Protein AF-A0A0K0MQ29-F1 (afdb_monomer)

Solvent-accessible surface area (backbone atoms only — not comparable to full-atom values): 16277 Å² total; per-residue (Å²): 131,61,75,74,75,46,43,63,46,38,51,53,50,13,52,52,43,15,22,50,50,44,47,46,50,72,41,54,62,55,32,41,75,52,80,67,47,77,36,71,41,59,73,37,76,63,55,51,52,28,56,54,49,3,52,51,39,39,74,57,30,62,52,43,50,48,79,32,45,57,67,52,47,62,74,41,37,82,59,48,62,75,60,44,55,68,70,56,52,51,55,48,51,54,48,54,53,54,38,51,74,67,70,56,90,45,47,35,37,39,40,32,46,53,28,85,43,93,89,35,60,19,31,29,42,40,32,40,32,48,53,87,45,75,64,94,72,57,48,82,44,73,47,74,29,52,46,63,61,48,22,55,80,70,72,27,46,68,44,42,53,51,30,54,50,48,46,53,55,58,47,54,76,70,37,89,52,79,63,90,86,61,81,61,76,89,71,53,36,33,29,66,42,50,82,51,50,45,40,32,38,73,56,96,56,42,28,40,20,42,34,50,46,50,52,49,66,67,59,50,26,54,51,41,50,48,45,57,69,34,91,45,34,39,76,40,81,82,52,78,25,44,75,75,59,78,88,76,82,72,64,84,74,80,93,75,91,73,92,79,83,87,82,89,86,81,89,88,91,89,71,70,89,93,52,82,77,85,80,84,79,134

pLDDT: mean 78.1, std 19.37, range [24.42, 97.0]

Radius of gyration: 20.28 Å; Cα contacts (8 Å, |Δi|>4): 453; chains: 1; bounding box: 51×43×64 Å

Structure (mmCIF, N/CA/C/O backbone):
data_AF-A0A0K0MQ29-F1
#
_entry.id   AF-A0A0K0MQ29-F1
#
loop_
_atom_site.group_PDB
_atom_site.id
_atom_site.type_symbol
_atom_site.label_atom_id
_atom_site.label_alt_id
_atom_site.label_comp_id
_atom_site.label_asym_id
_atom_site.label_entity_id
_atom_site.label_seq_id
_atom_site.pdbx_PDB_ins_code
_atom_site.Cartn_x
_atom_site.Cartn_y
_atom_site.Cartn_z
_atom_site.occupancy
_atom_site.B_iso_or_equiv
_atom_site.auth_seq_id
_atom_site.auth_comp_id
_atom_site.auth_asym_id
_atom_site.auth_atom_id
_atom_site.pdbx_PDB_model_num
ATOM 1 N N . MET A 1 1 ? -17.391 1.294 32.144 1.00 50.69 1 MET A N 1
ATOM 2 C CA . MET A 1 1 ? -17.823 1.348 30.734 1.00 50.69 1 MET A CA 1
ATOM 3 C C . MET A 1 1 ? -16.574 1.517 29.901 1.00 50.69 1 MET A C 1
ATOM 5 O O . MET A 1 1 ? -15.789 2.399 30.226 1.00 50.69 1 MET A O 1
ATOM 9 N N . SER A 1 2 ? -16.349 0.638 28.928 1.00 58.97 2 SER A N 1
ATOM 10 C CA . SER A 1 2 ? -15.258 0.811 27.971 1.00 58.97 2 SER A CA 1
ATOM 11 C C . SER A 1 2 ? -15.539 2.021 27.078 1.00 58.97 2 SER A C 1
ATOM 13 O O . SER A 1 2 ? -16.693 2.263 26.722 1.00 58.97 2 SER A O 1
ATOM 15 N N . ALA A 1 3 ? -14.512 2.812 26.776 1.00 72.50 3 ALA A N 1
ATOM 16 C CA . ALA A 1 3 ? -14.654 4.026 25.981 1.00 72.50 3 ALA A CA 1
ATOM 17 C C . ALA A 1 3 ? -14.702 3.681 24.488 1.00 72.50 3 ALA A C 1
ATOM 19 O O . ALA A 1 3 ? -13.750 3.148 23.943 1.00 72.50 3 ALA A O 1
ATOM 20 N N . LYS A 1 4 ? -15.796 3.984 23.800 1.00 81.00 4 LYS A N 1
ATOM 21 C CA . LYS A 1 4 ? -15.894 3.798 22.347 1.00 81.00 4 LYS A CA 1
ATOM 22 C C . LYS A 1 4 ? -15.076 4.867 21.607 1.00 81.00 4 LYS A C 1
ATOM 24 O O . LYS A 1 4 ? -15.058 6.016 22.050 1.00 81.00 4 LYS A O 1
ATOM 29 N N . LEU A 1 5 ? -14.435 4.512 20.489 1.00 83.44 5 LEU A N 1
ATOM 30 C CA . LEU A 1 5 ? -13.816 5.501 19.594 1.00 83.44 5 LEU A CA 1
ATOM 31 C C . LEU A 1 5 ? -14.882 6.419 18.974 1.00 83.44 5 LEU A C 1
ATOM 33 O O . LEU A 1 5 ? -16.009 5.987 18.717 1.00 83.44 5 LEU A O 1
ATOM 37 N N . SER A 1 6 ? -14.534 7.673 18.675 1.00 83.88 6 SER A N 1
ATOM 38 C CA . SER A 1 6 ? -15.375 8.497 17.795 1.00 83.88 6 SER A CA 1
ATOM 39 C C . SER A 1 6 ? -15.382 7.934 16.369 1.00 83.88 6 SER A C 1
ATOM 41 O O . SER A 1 6 ? -14.463 7.217 15.971 1.00 83.88 6 SER A O 1
ATOM 43 N N . ILE A 1 7 ? -16.393 8.270 15.559 1.00 84.38 7 ILE A N 1
ATOM 44 C CA . ILE A 1 7 ? -16.452 7.771 14.174 1.00 84.38 7 ILE A CA 1
ATOM 45 C C . ILE A 1 7 ? -15.242 8.216 13.336 1.00 84.38 7 ILE A C 1
ATOM 47 O O . ILE A 1 7 ? -14.769 7.458 12.494 1.00 84.38 7 ILE A O 1
ATOM 51 N N . GLN A 1 8 ? -14.705 9.415 13.577 1.00 84.31 8 GLN A N 1
ATOM 52 C CA . GLN A 1 8 ? -13.516 9.906 12.882 1.00 84.31 8 GLN A CA 1
ATOM 53 C C . GLN A 1 8 ? -12.272 9.089 13.244 1.00 84.31 8 GLN A C 1
ATOM 55 O O . GLN A 1 8 ? -11.505 8.716 12.359 1.00 84.31 8 GLN A O 1
ATOM 60 N N . GLU A 1 9 ? -12.097 8.775 14.528 1.00 86.25 9 GLU A N 1
ATOM 61 C CA . GLU A 1 9 ? -11.012 7.913 15.005 1.00 86.25 9 GLU A CA 1
ATOM 62 C C . GLU A 1 9 ? -11.170 6.484 14.472 1.00 86.25 9 GLU A C 1
ATOM 64 O O . GLU A 1 9 ? -10.200 5.895 14.006 1.00 86.25 9 GLU A O 1
ATOM 69 N N . ALA A 1 10 ? -12.398 5.960 14.435 1.00 87.94 10 ALA A N 1
ATOM 70 C CA . ALA A 1 10 ? -12.703 4.649 13.871 1.00 87.94 10 ALA A CA 1
ATOM 71 C C . ALA A 1 10 ? -12.374 4.563 12.368 1.00 87.94 10 ALA A C 1
ATOM 73 O O . ALA A 1 10 ? -11.819 3.563 11.922 1.00 87.94 10 ALA A O 1
ATOM 74 N N . ILE A 1 11 ? -12.663 5.611 11.585 1.00 88.69 11 ILE A N 1
ATOM 75 C CA . ILE A 1 11 ? -12.298 5.672 10.158 1.00 88.69 11 ILE A CA 1
ATOM 76 C C . ILE A 1 11 ? -10.776 5.693 9.991 1.00 88.69 11 ILE A C 1
ATOM 78 O O . ILE A 1 11 ? -10.244 4.929 9.189 1.00 88.69 11 ILE A O 1
ATOM 82 N N . VAL A 1 12 ? -10.069 6.540 10.748 1.00 89.31 12 VAL A N 1
ATOM 83 C CA . VAL A 1 12 ? -8.599 6.619 10.692 1.00 89.31 12 VAL A CA 1
ATOM 84 C C . VAL A 1 12 ? -7.962 5.283 11.071 1.00 89.31 12 VAL A C 1
ATOM 86 O O . VAL A 1 12 ? -7.059 4.817 10.379 1.00 89.31 12 VAL A O 1
ATOM 89 N N . ALA A 1 13 ? -8.451 4.641 12.131 1.00 91.25 13 ALA A N 1
ATOM 90 C CA . ALA A 1 13 ? -7.963 3.342 12.569 1.00 91.25 13 ALA A CA 1
ATOM 91 C C . ALA A 1 13 ? -8.246 2.234 11.543 1.00 91.25 13 ALA A C 1
ATOM 93 O O . ALA A 1 13 ? -7.347 1.448 11.260 1.00 91.25 13 ALA A O 1
ATOM 94 N N . ALA A 1 14 ? -9.431 2.203 10.926 1.00 92.94 14 ALA A N 1
ATOM 95 C CA . ALA A 1 14 ? -9.749 1.223 9.885 1.00 92.94 14 ALA A CA 1
ATOM 96 C C . ALA A 1 14 ? -8.880 1.402 8.626 1.00 92.94 14 ALA A C 1
ATOM 98 O O . ALA A 1 14 ? -8.404 0.418 8.068 1.00 92.94 14 ALA A O 1
ATOM 99 N N . ILE A 1 15 ? -8.610 2.645 8.208 1.00 92.94 15 ILE A N 1
ATOM 100 C CA . ILE A 1 15 ? -7.673 2.930 7.107 1.00 92.94 15 ILE A CA 1
ATOM 101 C C . ILE A 1 15 ? -6.257 2.471 7.471 1.00 92.94 15 ILE A C 1
ATOM 103 O O . ILE A 1 15 ? -5.572 1.880 6.643 1.00 92.94 15 ILE A O 1
ATOM 107 N N . ALA A 1 16 ? -5.813 2.699 8.708 1.00 93.06 16 ALA A N 1
ATOM 108 C CA . ALA A 1 16 ? -4.500 2.241 9.144 1.00 93.06 16 ALA A CA 1
ATOM 109 C C . ALA A 1 16 ? -4.395 0.708 9.180 1.00 93.06 16 ALA A C 1
ATOM 111 O O . ALA A 1 16 ? -3.345 0.172 8.830 1.00 93.06 16 ALA A O 1
ATOM 112 N N . VAL A 1 17 ? -5.469 0.006 9.564 1.00 94.38 17 VAL A N 1
ATOM 113 C CA . VAL A 1 17 ? -5.554 -1.458 9.447 1.00 94.38 17 VAL A CA 1
ATOM 114 C C . VAL A 1 17 ? -5.426 -1.867 7.980 1.00 94.38 17 VAL A C 1
ATOM 116 O O . VAL A 1 17 ? -4.578 -2.695 7.669 1.00 94.38 17 VAL A O 1
ATOM 119 N N . ALA A 1 18 ? -6.168 -1.227 7.071 1.00 93.75 18 ALA A N 1
ATOM 120 C CA . ALA A 1 18 ? -6.076 -1.510 5.640 1.00 93.75 18 ALA A CA 1
ATOM 121 C C . ALA A 1 18 ? -4.664 -1.268 5.075 1.00 93.75 18 ALA A C 1
ATOM 123 O O . ALA A 1 18 ? -4.168 -2.060 4.276 1.00 93.75 18 ALA A O 1
ATOM 124 N N . ASP A 1 19 ? -3.984 -0.205 5.511 1.00 93.19 19 ASP A N 1
ATOM 125 C CA . ASP A 1 19 ? -2.589 0.062 5.150 1.00 93.19 19 ASP A CA 1
ATOM 126 C C . ASP A 1 19 ? -1.653 -1.073 5.626 1.00 93.19 19 ASP A C 1
ATOM 128 O O . ASP A 1 19 ? -0.732 -1.443 4.899 1.00 93.19 19 ASP A O 1
ATOM 132 N N . LEU A 1 20 ? -1.866 -1.629 6.830 1.00 92.06 20 LEU A N 1
ATOM 133 C CA . LEU A 1 20 ? -1.078 -2.763 7.334 1.00 92.06 20 LEU A CA 1
ATOM 134 C C . LEU A 1 20 ? -1.350 -4.054 6.562 1.00 92.06 20 LEU A C 1
ATOM 136 O O . LEU A 1 20 ? -0.398 -4.753 6.233 1.00 92.06 20 LEU A O 1
ATOM 140 N N . GLU A 1 21 ? -2.606 -4.343 6.225 1.00 90.00 21 GLU A N 1
ATOM 141 C CA . GLU A 1 21 ? -2.955 -5.487 5.372 1.00 90.00 21 GLU A CA 1
ATOM 142 C C . GLU A 1 21 ? -2.360 -5.338 3.965 1.00 90.00 21 GLU A C 1
ATOM 144 O O . GLU A 1 21 ? -1.784 -6.271 3.417 1.00 90.00 21 GLU A O 1
ATOM 149 N N . THR A 1 22 ? -2.378 -4.126 3.404 1.00 85.44 22 THR A N 1
ATOM 150 C CA . THR A 1 22 ? -1.727 -3.832 2.113 1.00 85.44 22 THR A CA 1
ATOM 151 C C . THR A 1 22 ? -0.219 -4.023 2.180 1.00 85.44 22 THR A C 1
ATOM 153 O O . THR A 1 22 ? 0.402 -4.532 1.245 1.00 85.44 22 THR A O 1
ATOM 156 N N . LEU A 1 23 ? 0.388 -3.612 3.293 1.00 82.56 23 LEU A N 1
ATOM 157 C CA . LEU A 1 23 ? 1.788 -3.892 3.548 1.00 82.56 23 LEU A CA 1
ATOM 158 C C . LEU A 1 23 ? 2.009 -5.408 3.637 1.00 82.56 23 LEU A C 1
ATOM 160 O O . LEU A 1 23 ? 2.974 -5.884 3.057 1.00 82.56 23 LEU A O 1
ATOM 164 N N . ALA A 1 24 ? 1.106 -6.171 4.260 1.00 80.81 24 ALA A N 1
ATOM 165 C CA . ALA A 1 24 ? 1.145 -7.634 4.287 1.00 80.81 24 ALA A CA 1
ATOM 166 C C . ALA A 1 24 ? 1.149 -8.263 2.897 1.00 80.81 24 ALA A C 1
ATOM 168 O O . ALA A 1 24 ? 1.947 -9.170 2.638 1.00 80.81 24 ALA A O 1
ATOM 169 N N . ASP A 1 25 ? 0.330 -7.727 1.994 1.00 77.44 25 ASP A N 1
ATOM 170 C CA . ASP A 1 25 ? 0.233 -8.200 0.619 1.00 77.44 25 ASP A CA 1
ATOM 171 C C . ASP A 1 25 ? 1.593 -8.131 -0.102 1.00 77.44 25 ASP A C 1
ATOM 173 O O . ASP A 1 25 ? 1.945 -9.074 -0.814 1.00 77.44 25 ASP A O 1
ATOM 177 N N . PHE A 1 26 ? 2.415 -7.099 0.160 1.00 75.75 26 PHE A N 1
ATOM 178 C CA . PHE A 1 26 ? 3.790 -7.017 -0.368 1.00 75.75 26 PHE A CA 1
ATOM 179 C C . PHE A 1 26 ? 4.675 -8.196 0.055 1.00 75.75 26 PHE A C 1
ATOM 181 O O . PHE A 1 26 ? 5.497 -8.655 -0.736 1.00 75.75 26 PHE A O 1
ATOM 188 N N . TYR A 1 27 ? 4.527 -8.697 1.285 1.00 68.06 27 TYR A N 1
ATOM 189 C CA . TYR A 1 27 ? 5.286 -9.864 1.748 1.00 68.06 27 TYR A CA 1
ATOM 190 C C . TYR A 1 27 ? 4.668 -11.171 1.232 1.00 68.06 27 TYR A C 1
ATOM 192 O O . TYR A 1 27 ? 5.396 -12.133 0.970 1.00 68.06 27 TYR A O 1
ATOM 200 N N . SER A 1 28 ? 3.339 -11.217 1.081 1.00 55.41 28 SER A N 1
ATOM 201 C CA . SER A 1 28 ? 2.576 -12.440 0.797 1.00 55.41 28 SER A CA 1
ATOM 202 C C . SER A 1 28 ? 2.807 -13.027 -0.595 1.00 55.41 28 SER A C 1
ATOM 204 O O . SER A 1 28 ? 2.861 -14.246 -0.742 1.00 55.41 28 SER A O 1
ATOM 206 N N . GLU A 1 29 ? 3.042 -12.190 -1.606 1.00 57.78 29 GLU A N 1
ATOM 207 C CA . GLU A 1 29 ? 3.086 -12.619 -3.012 1.00 57.78 29 GLU A CA 1
ATOM 208 C C . GLU A 1 29 ? 4.356 -13.384 -3.419 1.00 57.78 29 GLU A C 1
ATOM 210 O O . GLU A 1 29 ? 4.537 -13.744 -4.581 1.00 57.78 29 GLU A O 1
ATOM 215 N N . SER A 1 30 ? 5.267 -13.648 -2.487 1.00 53.56 30 SER A N 1
ATOM 216 C CA . SER A 1 30 ? 6.567 -14.252 -2.811 1.00 53.56 30 SER A CA 1
ATOM 217 C C . SER A 1 30 ? 7.381 -14.692 -1.608 1.00 53.56 30 SER A C 1
ATOM 219 O O . SER A 1 30 ? 8.216 -15.592 -1.723 1.00 53.56 30 SER A O 1
ATOM 221 N N . ASN A 1 31 ? 7.164 -14.047 -0.464 1.00 59.88 31 ASN A N 1
ATOM 222 C CA . ASN A 1 31 ? 8.086 -14.126 0.646 1.00 59.88 31 ASN A CA 1
ATOM 223 C C . ASN A 1 31 ? 7.436 -14.674 1.914 1.00 59.88 31 ASN A C 1
ATOM 225 O O . ASN A 1 31 ? 8.167 -15.115 2.790 1.00 59.88 31 ASN A O 1
ATOM 229 N N . CYS A 1 32 ? 6.107 -14.720 2.031 1.00 59.69 32 CYS A N 1
ATOM 230 C CA . CYS A 1 32 ? 5.480 -15.264 3.230 1.00 59.69 32 CYS A CA 1
ATOM 231 C C . CYS A 1 32 ? 5.695 -16.781 3.388 1.00 59.69 32 CYS A C 1
ATOM 233 O O . CYS A 1 32 ? 5.652 -17.570 2.438 1.00 59.69 32 CYS A O 1
ATOM 235 N N . VAL A 1 33 ? 5.958 -17.197 4.626 1.00 66.56 33 VAL A N 1
ATOM 236 C CA . VAL A 1 33 ? 6.036 -18.606 5.044 1.00 66.56 33 VAL A CA 1
ATOM 237 C C . VAL A 1 33 ? 4.645 -19.119 5.417 1.00 66.56 33 VAL A C 1
ATOM 239 O O . VAL A 1 33 ? 4.310 -20.259 5.111 1.00 66.56 33 VAL A O 1
ATOM 242 N N . GLU A 1 34 ? 3.839 -18.261 6.041 1.00 73.81 34 GLU A N 1
ATOM 243 C CA . GLU A 1 34 ? 2.501 -18.550 6.559 1.00 73.81 34 GLU A CA 1
ATOM 244 C C . GLU A 1 34 ? 1.577 -17.352 6.295 1.00 73.81 34 GLU A C 1
ATOM 246 O O . GLU A 1 34 ? 2.056 -16.246 6.018 1.00 73.81 34 GLU A O 1
ATOM 251 N N . GLU A 1 35 ? 0.263 -17.564 6.401 1.00 78.62 35 GLU A N 1
ATOM 252 C CA . GLU A 1 35 ? -0.706 -16.465 6.417 1.00 78.62 35 GLU A CA 1
ATOM 253 C C . GLU A 1 35 ? -0.391 -15.492 7.569 1.00 78.62 35 GLU A C 1
ATOM 255 O O . GLU A 1 35 ? 0.012 -15.936 8.655 1.00 78.62 35 GLU A O 1
ATOM 260 N N . PRO A 1 36 ? -0.551 -14.172 7.359 1.00 82.31 36 PRO A N 1
ATOM 261 C CA . PRO A 1 36 ? -0.332 -13.197 8.415 1.00 82.31 36 PRO A CA 1
ATOM 262 C C . PRO A 1 36 ? -1.190 -13.488 9.652 1.00 82.31 36 PRO A C 1
ATOM 264 O O . PRO A 1 36 ? -2.389 -13.750 9.563 1.00 82.31 36 PRO A O 1
ATOM 267 N N . LYS A 1 37 ? -0.574 -13.427 10.835 1.00 85.69 37 LYS A N 1
ATOM 268 C CA . LYS A 1 37 ? -1.274 -13.620 12.110 1.00 85.69 37 LYS A CA 1
ATOM 269 C C . LYS A 1 37 ? -1.772 -12.277 12.613 1.00 85.69 37 LYS A C 1
ATOM 271 O O . LYS A 1 37 ? -0.974 -11.380 12.883 1.00 85.69 37 LYS A O 1
ATOM 276 N N . VAL A 1 38 ? -3.085 -12.163 12.769 1.00 86.50 38 VAL A N 1
ATOM 277 C CA . VAL A 1 38 ? -3.750 -10.965 13.286 1.00 86.50 38 VAL A CA 1
ATOM 278 C C . VAL A 1 38 ? -4.118 -11.172 14.750 1.00 86.50 38 VAL A C 1
ATOM 280 O O . VAL A 1 38 ? -4.775 -12.151 15.108 1.00 86.50 38 VAL A O 1
ATOM 283 N N . THR A 1 39 ? -3.740 -10.224 15.604 1.00 86.62 39 THR A N 1
ATOM 284 C CA . THR A 1 39 ? -4.234 -10.119 16.979 1.00 86.62 39 THR A CA 1
ATOM 285 C C . THR A 1 39 ? -4.869 -8.756 17.202 1.00 86.62 39 THR A C 1
ATOM 287 O O . THR A 1 39 ? -4.343 -7.717 16.805 1.00 86.62 39 THR A O 1
ATOM 290 N N . GLN A 1 40 ? -6.025 -8.754 17.861 1.00 86.50 40 GLN A N 1
ATOM 291 C CA . GLN A 1 40 ? -6.771 -7.540 18.177 1.00 86.50 40 GLN A CA 1
ATOM 292 C C . GLN A 1 40 ? -7.079 -7.515 19.671 1.00 86.50 40 GLN A C 1
ATOM 294 O O . GLN A 1 40 ? -7.417 -8.543 20.260 1.00 86.50 40 GLN A O 1
ATOM 299 N N . HIS A 1 41 ? -6.966 -6.343 20.287 1.00 83.31 41 HIS A N 1
ATOM 300 C CA . HIS A 1 41 ? -7.395 -6.120 21.661 1.00 83.31 41 HIS A CA 1
ATOM 301 C C . HIS A 1 41 ? -8.256 -4.862 21.727 1.00 83.31 41 HIS A C 1
ATOM 303 O O . HIS A 1 41 ? -7.886 -3.795 21.237 1.00 83.31 41 HIS A O 1
ATOM 309 N N . PHE A 1 42 ? -9.433 -5.018 22.320 1.00 80.62 42 PHE A N 1
ATOM 310 C CA . PHE A 1 42 ? -10.422 -3.967 22.465 1.00 80.62 42 PHE A CA 1
ATOM 311 C C . PHE A 1 42 ? -11.220 -4.196 23.741 1.00 80.62 42 PHE A C 1
ATOM 313 O O . PHE A 1 42 ? -11.528 -5.327 24.112 1.00 80.62 42 PHE A O 1
ATOM 320 N N . ASP A 1 43 ? -11.575 -3.097 24.397 1.00 72.81 43 ASP A N 1
ATOM 321 C CA . ASP A 1 43 ? -12.395 -3.137 25.607 1.00 72.81 43 ASP A CA 1
ATOM 322 C C . ASP A 1 43 ? -13.906 -3.012 25.282 1.00 72.81 43 ASP A C 1
ATOM 324 O O . ASP A 1 43 ? -14.744 -3.194 26.163 1.00 72.81 43 ASP A O 1
ATOM 328 N N . ALA A 1 44 ? -14.273 -2.616 24.052 1.00 76.44 44 ALA A N 1
ATOM 329 C CA . ALA A 1 44 ? -15.657 -2.432 23.578 1.00 76.44 44 ALA A CA 1
ATOM 330 C C . ALA A 1 44 ? -15.912 -3.179 22.259 1.00 76.44 44 ALA A C 1
ATOM 332 O O . ALA A 1 44 ? -15.095 -3.088 21.340 1.00 76.44 44 ALA A O 1
ATOM 333 N N . ASP A 1 45 ? -17.073 -3.828 22.144 1.00 77.50 45 ASP A N 1
ATOM 334 C CA . ASP A 1 45 ? -17.457 -4.638 20.979 1.00 77.50 45 ASP A CA 1
ATOM 335 C C . ASP A 1 45 ? -17.495 -3.821 19.679 1.00 77.50 45 ASP A C 1
ATOM 337 O O . ASP A 1 45 ? -17.123 -4.315 18.618 1.00 77.50 45 ASP A O 1
ATOM 341 N N . GLU A 1 46 ? -17.887 -2.543 19.710 1.00 82.94 46 GLU A N 1
ATOM 342 C CA . GLU A 1 46 ? -17.938 -1.753 18.475 1.00 82.94 46 GLU A CA 1
ATOM 343 C C . GLU A 1 46 ? -16.562 -1.464 17.885 1.00 82.94 46 GLU A C 1
ATOM 345 O O . GLU A 1 46 ? -16.448 -1.337 16.665 1.00 82.94 46 GLU A O 1
ATOM 350 N N . ASN A 1 47 ? -15.518 -1.423 18.714 1.00 86.12 47 ASN A N 1
ATOM 351 C CA . ASN A 1 47 ? -14.150 -1.261 18.237 1.00 86.12 47 ASN A CA 1
ATOM 352 C C . ASN A 1 47 ? -13.649 -2.513 17.498 1.00 86.12 47 ASN A C 1
ATOM 354 O O . ASN A 1 47 ? -12.770 -2.389 16.651 1.00 86.12 47 ASN A O 1
ATOM 358 N N . GLN A 1 48 ? -14.246 -3.691 17.721 1.00 86.25 48 GLN A N 1
ATOM 359 C CA . GLN A 1 48 ? -13.969 -4.884 16.910 1.00 86.25 48 GLN A CA 1
ATOM 360 C C . GLN A 1 48 ? -14.309 -4.650 15.430 1.00 86.25 48 GLN A C 1
ATOM 362 O O . GLN A 1 48 ? -13.586 -5.085 14.534 1.00 86.25 48 GLN A O 1
ATOM 367 N N . ASN A 1 49 ? -15.385 -3.904 15.158 1.00 89.50 49 ASN A N 1
ATOM 368 C CA . ASN A 1 49 ? -15.792 -3.596 13.787 1.00 89.50 49 ASN A CA 1
ATOM 369 C C . ASN A 1 49 ? -14.758 -2.740 13.043 1.00 89.50 49 ASN A C 1
ATOM 371 O O . ASN A 1 49 ? -14.733 -2.765 11.819 1.00 89.50 49 ASN A O 1
ATOM 375 N N . VAL A 1 50 ? -13.902 -1.998 13.754 1.00 91.25 50 VAL A N 1
ATOM 376 C CA . VAL A 1 50 ? -12.827 -1.201 13.140 1.00 91.25 50 VAL A CA 1
ATOM 377 C C . VAL A 1 50 ? -11.802 -2.109 12.470 1.00 91.25 50 VAL A C 1
ATOM 379 O O . VAL A 1 50 ? -11.454 -1.874 11.317 1.00 91.25 50 VAL A O 1
ATOM 382 N N . GLY A 1 51 ? -11.367 -3.165 13.166 1.00 90.50 51 GLY A N 1
ATOM 383 C CA . GLY A 1 51 ? -10.451 -4.160 12.612 1.00 90.50 51 GLY A CA 1
ATOM 384 C C . GLY A 1 51 ? -11.070 -4.878 11.416 1.00 90.50 51 GLY A C 1
ATOM 385 O O . GLY A 1 51 ? -10.493 -4.878 10.335 1.00 90.50 51 GLY A O 1
ATOM 386 N N . ASN A 1 52 ? -12.287 -5.404 11.583 1.00 91.44 52 ASN A N 1
ATOM 387 C CA . ASN A 1 52 ? -12.980 -6.144 10.522 1.00 91.44 52 ASN A CA 1
ATOM 388 C C . ASN A 1 52 ? -13.209 -5.287 9.269 1.00 91.44 52 ASN A C 1
ATOM 390 O O . ASN A 1 52 ? -12.873 -5.701 8.168 1.00 91.44 52 ASN A O 1
ATOM 394 N N . TYR A 1 53 ? -13.735 -4.068 9.420 1.00 94.06 53 TYR A N 1
ATOM 395 C CA . TYR A 1 53 ? -13.989 -3.202 8.267 1.00 94.06 53 TYR A CA 1
ATOM 396 C C . TYR A 1 53 ? -12.708 -2.610 7.664 1.00 94.06 53 TYR A C 1
ATOM 398 O O . TYR A 1 53 ? -12.731 -2.200 6.507 1.00 94.06 53 TYR A O 1
ATOM 406 N N . GLY A 1 54 ? -11.609 -2.549 8.421 1.00 93.50 54 GLY A N 1
ATOM 407 C CA . GLY A 1 54 ? -10.288 -2.223 7.888 1.00 93.50 54 GLY A CA 1
ATOM 408 C C . GLY A 1 54 ? -9.738 -3.333 6.990 1.00 93.50 54 GLY A C 1
ATOM 409 O O . GLY A 1 54 ? -9.242 -3.040 5.907 1.00 93.50 54 GLY A O 1
ATOM 410 N N . ILE A 1 55 ? -9.896 -4.597 7.395 1.00 92.38 55 ILE A N 1
ATOM 411 C CA . ILE A 1 55 ? -9.555 -5.762 6.561 1.00 92.38 55 ILE A CA 1
ATOM 412 C C . ILE A 1 55 ? -10.431 -5.776 5.300 1.00 92.38 55 ILE A C 1
ATOM 414 O O . ILE A 1 55 ? -9.900 -5.825 4.194 1.00 92.38 55 ILE A O 1
ATOM 418 N N . ASP A 1 56 ? -11.750 -5.597 5.442 1.00 93.94 56 ASP A N 1
ATOM 419 C CA . ASP A 1 56 ? -12.653 -5.481 4.288 1.00 93.94 56 ASP A CA 1
ATOM 420 C C . ASP A 1 56 ? -12.222 -4.352 3.333 1.00 93.94 56 ASP A C 1
ATOM 422 O O . ASP A 1 56 ? -12.297 -4.501 2.117 1.00 93.94 56 ASP A O 1
ATOM 426 N N . LEU A 1 57 ? -11.800 -3.195 3.865 1.00 93.94 57 LEU A N 1
ATOM 427 C CA . LEU A 1 57 ? -11.341 -2.076 3.039 1.00 93.94 57 LEU A CA 1
ATOM 428 C C . LEU A 1 57 ? -10.090 -2.456 2.240 1.00 93.94 57 LEU A C 1
ATOM 430 O O . LEU A 1 57 ? -9.985 -2.060 1.081 1.00 93.94 57 LEU A O 1
ATOM 434 N N . ALA A 1 58 ? -9.155 -3.193 2.842 1.00 91.38 58 ALA A N 1
ATOM 435 C CA . ALA A 1 58 ? -7.981 -3.686 2.136 1.00 91.38 58 ALA A CA 1
ATOM 436 C C . ALA A 1 58 ? -8.411 -4.522 0.919 1.00 91.38 58 ALA A C 1
ATOM 438 O O . ALA A 1 58 ? -7.979 -4.261 -0.198 1.00 91.38 58 ALA A O 1
ATOM 439 N N . GLU A 1 59 ? -9.341 -5.456 1.095 1.00 89.81 59 GLU A N 1
ATOM 440 C CA . GLU A 1 59 ? -9.831 -6.296 -0.003 1.00 89.81 59 GLU A CA 1
ATOM 441 C C . GLU A 1 59 ? -10.606 -5.506 -1.075 1.00 89.81 59 GLU A C 1
ATOM 443 O O . GLU A 1 59 ? -10.456 -5.759 -2.272 1.00 89.81 59 GLU A O 1
ATOM 448 N N . GLU A 1 60 ? -11.429 -4.539 -0.663 1.00 90.19 60 GLU A N 1
ATOM 449 C CA . GLU A 1 60 ? -12.301 -3.765 -1.555 1.00 90.19 60 GLU A CA 1
ATOM 450 C C . GLU A 1 60 ? -11.559 -2.669 -2.344 1.00 90.19 60 GLU A C 1
ATOM 452 O O . GLU A 1 60 ? -11.961 -2.335 -3.464 1.00 90.19 60 GLU A O 1
ATOM 457 N N . ASP A 1 61 ? -10.502 -2.076 -1.781 1.00 91.12 61 ASP A N 1
ATOM 458 C CA . ASP A 1 61 ? -9.778 -0.976 -2.415 1.00 91.12 61 ASP A CA 1
ATOM 459 C C . ASP A 1 61 ? -8.722 -1.467 -3.411 1.00 91.12 61 ASP A C 1
ATOM 461 O O . ASP A 1 61 ? -7.525 -1.515 -3.129 1.00 91.12 61 ASP A O 1
ATOM 465 N N . THR A 1 62 ? -9.148 -1.750 -4.639 1.00 87.50 62 THR A N 1
ATOM 466 C CA . THR A 1 62 ? -8.225 -2.107 -5.726 1.00 87.50 62 THR A CA 1
ATOM 467 C C . THR A 1 62 ? -7.346 -0.941 -6.190 1.00 87.50 62 THR A C 1
ATOM 469 O O . THR A 1 62 ? -6.354 -1.175 -6.871 1.00 87.50 62 THR A O 1
ATOM 472 N N . SER A 1 63 ? -7.654 0.314 -5.824 1.00 88.88 63 SER A N 1
ATOM 473 C CA . SER A 1 63 ? -6.845 1.481 -6.229 1.00 88.88 63 SER A CA 1
ATOM 474 C C . SER A 1 63 ? -5.493 1.554 -5.518 1.00 88.88 63 SER A C 1
ATOM 476 O O . SER A 1 63 ? -4.601 2.292 -5.936 1.00 88.88 63 SER A O 1
ATOM 478 N N . ARG A 1 64 ? -5.336 0.802 -4.422 1.00 87.31 64 ARG A N 1
ATOM 479 C CA . ARG A 1 64 ? -4.124 0.797 -3.598 1.00 87.31 64 ARG A CA 1
ATOM 480 C C . ARG A 1 64 ? -2.924 0.156 -4.283 1.00 87.31 64 ARG A C 1
ATOM 482 O O . ARG A 1 64 ? -1.810 0.380 -3.823 1.00 87.31 64 ARG A O 1
ATOM 489 N N . ALA A 1 65 ? -3.132 -0.633 -5.335 1.00 89.00 65 ALA A N 1
ATOM 490 C CA . ALA A 1 65 ? -2.077 -1.364 -6.020 1.00 89.00 65 ALA A CA 1
ATOM 491 C C . ALA A 1 65 ? -2.270 -1.324 -7.537 1.00 89.00 65 ALA A C 1
ATOM 493 O O . ALA A 1 65 ? -3.378 -1.458 -8.050 1.00 89.00 65 ALA A O 1
ATOM 494 N N . LEU A 1 66 ? -1.165 -1.173 -8.256 1.00 91.44 66 LEU A N 1
ATOM 495 C CA . LEU A 1 66 ? -1.115 -1.247 -9.704 1.00 91.44 66 LEU A CA 1
ATOM 496 C C . LEU A 1 66 ? 0.166 -1.955 -10.130 1.00 91.44 66 LEU A C 1
ATOM 498 O O . LEU A 1 66 ? 1.259 -1.528 -9.766 1.00 91.44 66 LEU A O 1
ATOM 502 N N . THR A 1 67 ? 0.025 -2.975 -10.966 1.00 91.81 67 THR A N 1
ATOM 503 C CA . THR A 1 67 ? 1.152 -3.660 -11.602 1.00 91.81 67 THR A CA 1
ATOM 504 C C . THR A 1 67 ? 1.211 -3.262 -13.069 1.00 91.81 67 THR A C 1
ATOM 506 O O . THR A 1 67 ? 0.210 -3.332 -13.782 1.00 91.81 67 THR A O 1
ATOM 509 N N . LEU A 1 68 ? 2.384 -2.834 -13.521 1.00 93.38 68 LEU A N 1
ATOM 510 C CA . LEU A 1 68 ? 2.668 -2.517 -14.916 1.00 93.38 68 LEU A CA 1
ATOM 511 C C . LEU A 1 68 ? 3.693 -3.505 -15.461 1.00 93.38 68 LEU A C 1
ATOM 513 O O . LEU A 1 68 ? 4.660 -3.830 -14.776 1.00 93.38 68 LEU A O 1
ATOM 517 N N . THR A 1 69 ? 3.524 -3.940 -16.706 1.00 93.31 69 THR A N 1
ATOM 518 C CA . THR A 1 69 ? 4.632 -4.555 -17.451 1.00 93.31 69 THR A CA 1
ATOM 519 C C . THR A 1 69 ? 5.682 -3.491 -17.792 1.00 93.31 69 THR A C 1
ATOM 521 O O . THR A 1 69 ? 5.380 -2.292 -17.786 1.00 93.31 69 THR A O 1
ATOM 524 N N . ALA A 1 70 ? 6.908 -3.896 -18.137 1.00 92.19 70 ALA A N 1
ATOM 525 C CA . ALA A 1 70 ? 7.917 -2.962 -18.651 1.00 92.19 70 ALA A CA 1
ATOM 526 C C . ALA A 1 70 ? 7.409 -2.157 -19.867 1.00 92.19 70 ALA A C 1
ATOM 528 O O . ALA A 1 70 ? 7.617 -0.945 -19.955 1.00 92.19 70 ALA A O 1
ATOM 529 N N . ASP A 1 71 ? 6.660 -2.802 -20.762 1.00 92.88 71 ASP A N 1
ATOM 530 C CA . ASP A 1 71 ? 6.026 -2.147 -21.907 1.00 92.88 71 ASP A CA 1
ATOM 531 C C . ASP A 1 71 ? 5.009 -1.084 -21.480 1.00 92.88 71 ASP A C 1
ATOM 533 O O . ASP A 1 71 ? 4.995 0.023 -22.025 1.00 92.88 71 ASP A O 1
ATOM 537 N N . ASP A 1 72 ? 4.149 -1.397 -20.510 1.00 95.25 72 ASP A N 1
ATOM 538 C CA . ASP A 1 72 ? 3.155 -0.447 -20.007 1.00 95.25 72 ASP A CA 1
ATOM 539 C C . ASP A 1 72 ? 3.811 0.721 -19.276 1.00 95.25 72 ASP A C 1
ATOM 541 O O . ASP A 1 72 ? 3.373 1.863 -19.441 1.00 95.25 72 ASP A O 1
ATOM 545 N N . TRP A 1 73 ? 4.880 0.458 -18.520 1.00 94.94 73 TRP A N 1
ATOM 546 C CA . TRP A 1 73 ? 5.706 1.483 -17.890 1.00 94.94 73 TRP A CA 1
ATOM 547 C C . TRP A 1 73 ? 6.250 2.464 -18.937 1.00 94.94 73 TRP A C 1
ATOM 549 O O . TRP A 1 73 ? 6.035 3.675 -18.832 1.00 94.94 73 TRP A O 1
ATOM 559 N N . HIS A 1 74 ? 6.858 1.958 -20.013 1.00 93.12 74 HIS A N 1
ATOM 560 C CA . HIS A 1 74 ? 7.378 2.799 -21.091 1.00 93.12 74 HIS A CA 1
ATOM 561 C C . HIS A 1 74 ? 6.277 3.558 -21.841 1.00 93.12 74 HIS A C 1
ATOM 563 O O . HIS A 1 74 ? 6.406 4.765 -22.064 1.00 93.12 74 HIS A O 1
ATOM 569 N N . LYS A 1 75 ? 5.161 2.900 -22.180 1.00 95.31 75 LYS A N 1
ATOM 570 C CA . LYS A 1 75 ? 4.012 3.538 -22.853 1.00 95.31 75 LYS A CA 1
ATOM 571 C C . LYS A 1 75 ? 3.392 4.649 -22.005 1.00 95.31 75 LYS A C 1
ATOM 573 O O . LYS A 1 75 ? 2.980 5.677 -22.540 1.00 95.31 75 LYS A O 1
ATOM 578 N N . LYS A 1 76 ? 3.332 4.463 -20.684 1.00 94.75 76 LYS A N 1
ATOM 579 C CA . LYS A 1 76 ? 2.750 5.424 -19.735 1.00 94.75 76 LYS A CA 1
ATOM 580 C C . LYS A 1 76 ? 3.771 6.418 -19.175 1.00 94.75 76 LYS A C 1
ATOM 582 O O . LYS A 1 76 ? 3.385 7.253 -18.358 1.00 94.75 76 LYS A O 1
ATOM 587 N N . LYS A 1 77 ? 5.030 6.413 -19.630 1.00 93.50 77 LYS A N 1
ATOM 588 C CA . LYS A 1 77 ? 6.116 7.246 -19.078 1.00 93.50 77 LYS A CA 1
ATOM 589 C C . LYS A 1 77 ? 5.749 8.724 -18.926 1.00 93.50 77 LYS A C 1
ATOM 591 O O . LYS A 1 77 ? 5.977 9.299 -17.869 1.00 93.50 77 LYS A O 1
ATOM 596 N N . GLY A 1 78 ? 5.105 9.327 -19.928 1.00 94.69 78 GLY A N 1
ATOM 597 C CA . GLY A 1 78 ? 4.688 10.735 -19.855 1.00 94.69 78 GLY A CA 1
ATOM 598 C C . GLY A 1 78 ? 3.621 11.031 -18.788 1.00 94.69 78 GLY A C 1
ATOM 599 O O . GLY A 1 78 ? 3.527 12.160 -18.312 1.00 94.69 78 GLY A O 1
ATOM 600 N N . ILE A 1 79 ? 2.816 10.036 -18.402 1.00 94.44 79 ILE A N 1
ATOM 601 C CA . ILE A 1 79 ? 1.881 10.126 -17.271 1.00 94.44 79 ILE A CA 1
ATOM 602 C C . ILE A 1 79 ? 2.644 9.925 -15.958 1.00 94.44 79 ILE A C 1
ATOM 604 O O . ILE A 1 79 ? 2.501 10.730 -15.042 1.00 94.44 79 ILE A O 1
ATOM 608 N N . LEU A 1 80 ? 3.494 8.899 -15.888 1.00 94.94 80 LEU A N 1
ATOM 609 C CA . LEU A 1 80 ? 4.276 8.553 -14.697 1.00 94.94 80 LEU A CA 1
ATOM 610 C C . LEU A 1 80 ? 5.219 9.689 -14.270 1.00 94.94 80 LEU A C 1
ATOM 612 O O . LEU A 1 80 ? 5.333 9.970 -13.084 1.00 94.94 80 LEU A O 1
ATOM 616 N N . GLN A 1 81 ? 5.806 10.423 -15.220 1.00 95.62 81 GLN A N 1
ATOM 617 C CA . GLN A 1 81 ? 6.638 11.609 -14.958 1.00 95.62 81 GLN A CA 1
ATOM 618 C C . GLN A 1 81 ? 5.881 12.783 -14.316 1.00 95.62 81 GLN A C 1
ATOM 620 O O . GLN A 1 81 ? 6.506 13.698 -13.789 1.00 95.62 81 GLN A O 1
ATOM 625 N N . LYS A 1 82 ? 4.543 12.794 -14.371 1.00 94.62 82 LYS A N 1
ATOM 626 C CA . LYS A 1 82 ? 3.722 13.781 -13.648 1.00 94.62 82 LYS A CA 1
ATOM 627 C C . LYS A 1 82 ? 3.445 13.360 -12.205 1.00 94.62 82 LYS A C 1
ATOM 629 O O . LYS A 1 82 ? 3.011 14.192 -11.415 1.00 94.62 82 LYS A O 1
ATOM 634 N N . LEU A 1 83 ? 3.626 12.076 -11.900 1.00 94.06 83 LEU A N 1
ATOM 635 C CA . LEU A 1 83 ? 3.304 11.463 -10.613 1.00 94.06 83 LEU A CA 1
ATOM 636 C C . LEU A 1 83 ? 4.547 11.281 -9.743 1.00 94.06 83 LEU A C 1
ATOM 638 O O . LEU A 1 83 ? 4.486 11.527 -8.543 1.00 94.06 83 LEU A O 1
ATOM 642 N N . PHE A 1 84 ? 5.653 10.870 -10.357 1.00 96.06 84 PHE A N 1
ATOM 643 C CA . PHE A 1 84 ? 6.891 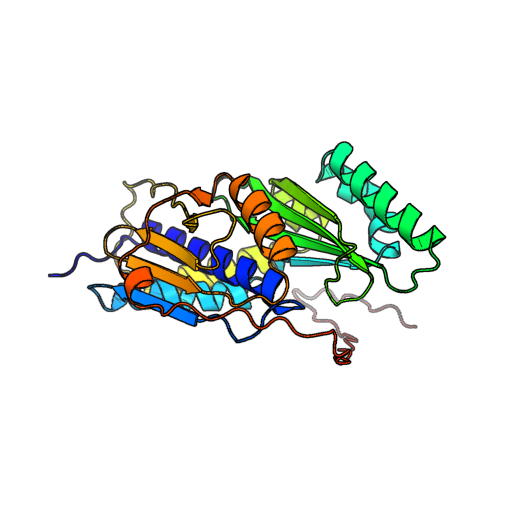10.499 -9.684 1.00 96.06 84 PHE A CA 1
ATOM 644 C C . PHE A 1 84 ? 8.025 11.461 -10.023 1.00 96.06 84 PHE A C 1
ATOM 646 O O . PHE A 1 84 ? 8.056 12.061 -11.101 1.00 96.06 84 PHE A O 1
ATOM 653 N N . SER A 1 85 ? 8.986 11.582 -9.113 1.00 96.12 85 SER A N 1
ATOM 654 C CA . SER A 1 85 ? 10.199 12.354 -9.341 1.00 96.12 85 SER A CA 1
ATOM 655 C C . SER A 1 85 ? 11.035 11.762 -10.470 1.00 96.12 85 SER A C 1
ATOM 657 O O . SER A 1 85 ? 11.043 10.555 -10.725 1.00 96.12 85 SER A O 1
ATOM 659 N N . GLU A 1 86 ? 11.814 12.628 -11.115 1.00 96.62 86 GLU A N 1
ATOM 660 C CA . GLU A 1 86 ? 12.774 12.236 -12.148 1.00 96.62 86 GLU A CA 1
ATOM 661 C C . GLU A 1 86 ? 13.707 11.123 -11.656 1.00 96.62 86 GLU A C 1
ATOM 663 O O . GLU A 1 86 ? 13.890 10.124 -12.343 1.00 96.62 86 GLU A O 1
ATOM 668 N N . LYS A 1 87 ? 14.179 11.224 -10.406 1.00 96.31 87 LYS A N 1
ATOM 669 C CA . LYS A 1 87 ? 15.021 10.207 -9.767 1.00 96.31 87 LYS A CA 1
ATOM 670 C C . LYS A 1 87 ? 14.350 8.830 -9.715 1.00 96.31 87 LYS A C 1
ATOM 672 O O . LYS A 1 87 ? 15.021 7.822 -9.938 1.00 96.31 87 LYS A O 1
ATOM 677 N N . THR A 1 88 ? 13.059 8.765 -9.392 1.00 95.44 88 THR A N 1
ATOM 678 C CA . THR A 1 88 ? 12.315 7.497 -9.380 1.00 95.44 88 THR A CA 1
ATOM 679 C C . THR A 1 88 ? 12.197 6.937 -10.789 1.00 95.44 88 THR A C 1
ATOM 681 O O . THR A 1 88 ? 12.524 5.771 -11.002 1.00 95.44 88 THR A O 1
ATOM 684 N N . ILE A 1 89 ? 11.810 7.774 -11.758 1.00 97.00 89 ILE A N 1
ATOM 685 C CA . ILE A 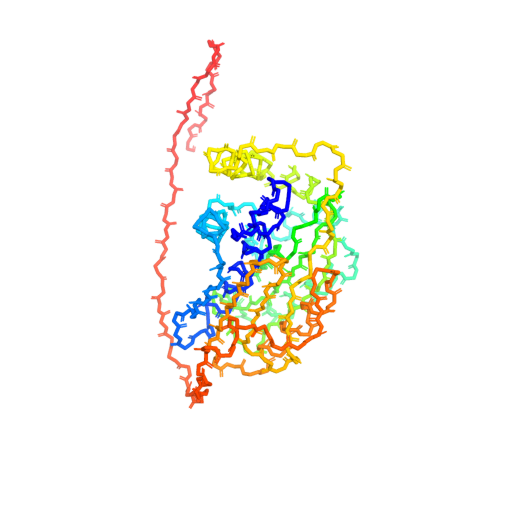1 89 ? 11.675 7.369 -13.162 1.00 97.00 89 ILE A CA 1
ATOM 686 C C . ILE A 1 89 ? 12.995 6.816 -13.702 1.00 97.00 89 ILE A C 1
ATOM 688 O O . ILE A 1 89 ? 13.025 5.703 -14.218 1.00 97.00 89 ILE A O 1
ATOM 692 N N . GLU A 1 90 ? 14.096 7.545 -13.524 1.00 96.00 90 GLU A N 1
ATOM 693 C CA . GLU A 1 90 ? 15.431 7.119 -13.949 1.00 96.00 90 GLU A CA 1
ATOM 694 C C . GLU A 1 90 ? 15.882 5.837 -13.250 1.00 96.00 90 GLU A C 1
ATOM 696 O O . GLU A 1 90 ? 16.482 4.963 -13.875 1.00 96.00 90 GLU A O 1
ATOM 701 N N . SER A 1 91 ? 15.589 5.697 -11.954 1.00 94.81 91 SER A N 1
ATOM 702 C CA . SER A 1 91 ? 15.980 4.507 -11.206 1.00 94.81 91 SER A CA 1
ATOM 703 C C . SER A 1 91 ? 15.233 3.257 -11.666 1.00 94.81 91 SER A C 1
ATOM 705 O O . SER A 1 91 ? 15.831 2.181 -11.636 1.00 94.81 91 SER A O 1
ATOM 707 N N . VAL A 1 92 ? 13.953 3.369 -12.028 1.00 95.81 92 VAL A N 1
ATOM 708 C CA . VAL A 1 92 ? 13.174 2.243 -12.562 1.00 95.81 92 VAL A CA 1
ATOM 709 C C . VAL A 1 92 ? 13.605 1.947 -13.995 1.00 95.81 92 VAL A C 1
ATOM 711 O O . VAL A 1 92 ? 13.919 0.801 -14.299 1.00 95.81 92 VAL A O 1
ATOM 714 N N . ASP A 1 93 ? 13.716 2.969 -14.848 1.00 95.00 93 ASP A N 1
ATOM 715 C CA . ASP A 1 93 ? 14.163 2.825 -16.239 1.00 95.00 93 ASP A CA 1
ATOM 716 C C . ASP A 1 93 ? 15.545 2.170 -16.329 1.00 95.00 93 ASP A C 1
ATOM 718 O O . ASP A 1 93 ? 15.756 1.265 -17.137 1.00 95.00 93 ASP A O 1
ATOM 722 N N . GLY A 1 94 ? 16.487 2.610 -15.490 1.00 94.00 94 GLY A N 1
ATOM 723 C CA . GLY A 1 94 ? 17.835 2.056 -15.442 1.00 94.00 94 GLY A CA 1
ATOM 724 C C . GLY A 1 94 ? 17.841 0.592 -15.016 1.00 94.00 94 GLY A C 1
ATOM 725 O O . GLY A 1 94 ? 18.558 -0.210 -15.611 1.00 94.00 94 GLY A O 1
ATOM 726 N N . TRP A 1 95 ? 17.011 0.227 -14.035 1.00 94.25 95 TRP A N 1
ATOM 727 C CA . TRP A 1 95 ? 16.880 -1.163 -13.606 1.00 94.25 95 TRP A CA 1
ATOM 728 C C . TRP A 1 95 ? 16.254 -2.030 -14.708 1.00 94.25 95 TRP A C 1
ATOM 730 O O . TRP A 1 95 ? 16.867 -3.007 -15.121 1.00 94.25 95 TRP A O 1
ATOM 740 N N . LEU A 1 96 ? 15.111 -1.622 -15.272 1.00 93.00 96 LEU A N 1
ATOM 741 C CA . LEU A 1 96 ? 14.447 -2.345 -16.365 1.00 93.00 96 LEU A CA 1
ATOM 742 C C . LEU A 1 96 ? 15.374 -2.529 -17.574 1.00 93.00 96 LEU A C 1
ATOM 744 O O . LEU A 1 96 ? 15.442 -3.616 -18.137 1.00 93.00 96 LEU A O 1
ATOM 748 N N . SER A 1 97 ? 16.125 -1.490 -17.948 1.00 91.88 97 SER A N 1
ATOM 749 C CA . SER A 1 97 ? 17.065 -1.551 -19.075 1.00 91.88 97 SER A CA 1
ATOM 750 C C . SER A 1 97 ? 18.198 -2.545 -18.823 1.00 91.88 97 SER A C 1
ATOM 752 O O . SER A 1 97 ? 18.555 -3.308 -19.717 1.00 91.88 97 SER A O 1
ATOM 754 N N . MET A 1 98 ? 18.759 -2.551 -17.609 1.00 91.12 98 MET A N 1
ATOM 755 C CA . MET A 1 98 ? 19.781 -3.525 -17.219 1.00 91.12 98 MET A CA 1
ATOM 756 C C . MET A 1 98 ? 19.238 -4.951 -17.274 1.00 91.12 98 MET A C 1
ATOM 758 O O . MET A 1 98 ? 19.939 -5.849 -17.730 1.00 91.12 98 MET A O 1
ATOM 762 N N . GLU A 1 99 ? 17.989 -5.158 -16.867 1.00 90.38 99 GLU A N 1
ATOM 763 C CA . GLU A 1 99 ? 17.392 -6.487 -16.885 1.00 90.38 99 GLU A CA 1
ATOM 764 C C . GLU A 1 99 ? 17.018 -6.993 -18.272 1.00 90.38 99 GLU A C 1
ATOM 766 O O . GLU A 1 99 ? 17.230 -8.166 -18.570 1.00 90.38 99 GLU A O 1
ATOM 771 N N . MET A 1 100 ? 16.568 -6.113 -19.164 1.00 88.12 100 MET A N 1
ATOM 772 C CA . MET A 1 100 ? 16.385 -6.470 -20.572 1.00 88.12 100 MET A CA 1
ATOM 773 C C . MET A 1 100 ? 17.713 -6.855 -21.239 1.00 88.12 100 MET A C 1
ATOM 775 O O . MET A 1 100 ? 17.746 -7.777 -22.050 1.00 88.12 100 MET A O 1
ATOM 779 N N . LEU A 1 101 ? 18.823 -6.192 -20.883 1.00 89.38 101 LEU A N 1
ATOM 780 C CA . LEU A 1 101 ? 20.164 -6.574 -21.354 1.00 89.38 101 LEU A CA 1
ATOM 781 C C . LEU A 1 101 ? 20.614 -7.938 -20.816 1.00 89.38 101 LEU A C 1
ATOM 783 O O . LEU A 1 101 ? 21.399 -8.614 -21.477 1.00 89.38 101 LEU A O 1
ATOM 787 N N . ASN A 1 102 ? 20.113 -8.340 -19.648 1.00 86.94 102 ASN A N 1
ATOM 788 C CA . ASN A 1 102 ? 20.331 -9.664 -19.068 1.00 86.94 102 ASN A CA 1
ATOM 789 C C . ASN A 1 102 ? 19.367 -10.728 -19.626 1.00 86.94 102 ASN A C 1
ATOM 791 O O . ASN A 1 102 ? 19.291 -11.817 -19.061 1.00 86.94 102 ASN A O 1
ATOM 795 N N . GLU A 1 103 ? 18.640 -10.424 -20.709 1.00 84.50 103 GLU A N 1
ATOM 796 C CA . GLU A 1 103 ? 17.698 -11.333 -21.374 1.00 84.50 103 GLU A CA 1
ATOM 797 C C . GLU A 1 103 ? 16.545 -11.790 -20.454 1.00 84.50 103 GLU A C 1
ATOM 799 O O . GLU A 1 103 ? 16.064 -12.916 -20.551 1.00 84.50 103 GLU A O 1
ATOM 804 N N . ALA A 1 104 ? 16.095 -10.926 -19.534 1.00 83.75 104 ALA A N 1
ATOM 805 C CA . ALA A 1 104 ? 14.930 -11.212 -18.699 1.00 83.75 104 ALA A CA 1
ATOM 806 C C . ALA A 1 104 ? 13.613 -11.036 -19.483 1.00 83.75 104 ALA A C 1
ATOM 808 O O . ALA A 1 104 ? 13.330 -9.952 -19.994 1.00 83.75 104 ALA A O 1
ATOM 809 N N . ASP A 1 105 ? 12.789 -12.088 -19.517 1.00 77.19 105 ASP A N 1
ATOM 810 C CA . ASP A 1 105 ? 11.562 -12.139 -20.331 1.00 77.19 105 ASP A CA 1
ATOM 811 C C . ASP A 1 105 ? 10.331 -11.494 -19.664 1.00 77.19 105 ASP A C 1
ATOM 813 O O . ASP A 1 105 ? 9.444 -10.983 -20.346 1.00 77.19 105 ASP A O 1
ATOM 817 N N . GLU A 1 106 ? 10.260 -11.496 -18.329 1.00 86.56 106 GLU A N 1
ATOM 818 C CA . GLU A 1 106 ? 9.115 -10.982 -17.570 1.00 86.56 106 GLU A CA 1
ATOM 819 C C . GLU A 1 106 ? 9.561 -9.938 -16.544 1.00 86.56 106 GLU A C 1
ATOM 821 O O . GLU A 1 106 ? 10.140 -10.265 -15.505 1.00 86.56 106 GLU A O 1
ATOM 826 N N . LEU A 1 107 ? 9.270 -8.668 -16.829 1.00 89.44 107 LEU A N 1
ATOM 827 C CA . LEU A 1 107 ? 9.618 -7.533 -15.979 1.00 89.44 107 LEU A CA 1
ATOM 828 C C . LEU A 1 107 ? 8.369 -6.744 -15.601 1.00 89.44 107 LEU A C 1
ATOM 830 O O . LEU A 1 107 ? 7.584 -6.340 -16.467 1.00 89.44 107 LEU A O 1
ATOM 834 N N . PHE A 1 108 ? 8.229 -6.482 -14.305 1.00 90.62 108 PHE A N 1
ATOM 835 C CA . PHE A 1 108 ? 7.078 -5.790 -13.742 1.00 90.62 108 PHE A CA 1
ATOM 836 C C . PHE A 1 108 ? 7.504 -4.625 -12.857 1.00 90.62 108 PHE A C 1
ATOM 838 O O . PHE A 1 108 ? 8.552 -4.660 -12.207 1.00 90.62 108 PHE A O 1
ATOM 845 N N . VAL A 1 109 ? 6.650 -3.606 -12.813 1.00 92.50 109 VAL A N 1
ATOM 846 C CA . VAL A 1 109 ? 6.718 -2.505 -11.859 1.00 92.50 109 VAL A CA 1
ATOM 847 C C . VAL A 1 109 ? 5.433 -2.490 -11.042 1.00 92.50 109 VAL A C 1
ATOM 849 O O . VAL A 1 109 ? 4.366 -2.149 -11.553 1.00 92.50 109 VAL A O 1
ATOM 852 N N . ASP A 1 110 ? 5.540 -2.860 -9.772 1.00 90.88 110 ASP A N 1
ATOM 853 C CA . ASP A 1 110 ? 4.464 -2.781 -8.795 1.00 90.88 110 ASP A CA 1
ATOM 854 C C . ASP A 1 110 ? 4.499 -1.434 -8.087 1.00 90.88 110 ASP A C 1
ATOM 856 O O . ASP A 1 110 ? 5.500 -1.044 -7.495 1.00 90.88 110 ASP A O 1
ATOM 860 N N . ILE A 1 111 ? 3.381 -0.729 -8.114 1.00 92.81 111 ILE A N 1
ATOM 861 C CA . ILE A 1 111 ? 3.180 0.528 -7.408 1.00 92.81 111 ILE A CA 1
ATOM 862 C C . ILE A 1 111 ? 2.094 0.264 -6.383 1.00 92.81 111 ILE A C 1
ATOM 864 O O . ILE A 1 111 ? 0.955 -0.006 -6.767 1.00 92.81 111 ILE A O 1
ATOM 868 N N . ARG A 1 112 ? 2.404 0.344 -5.086 1.00 91.56 112 ARG A N 1
ATOM 869 C CA . ARG A 1 112 ? 1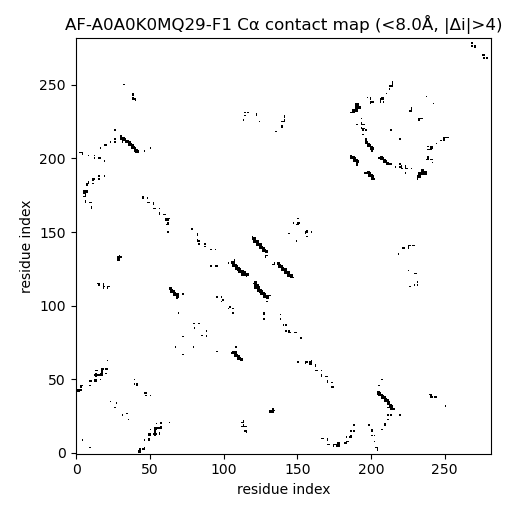.358 0.215 -4.063 1.00 91.56 112 ARG A CA 1
ATOM 870 C C . ARG A 1 112 ? 1.466 1.238 -2.957 1.00 91.56 112 ARG A C 1
ATOM 872 O O . ARG A 1 112 ? 2.555 1.607 -2.524 1.00 91.56 112 ARG A O 1
ATOM 879 N N . ARG A 1 113 ? 0.302 1.667 -2.488 1.00 92.38 113 ARG A N 1
ATOM 880 C CA . ARG A 1 113 ? 0.136 2.593 -1.378 1.00 92.38 113 ARG A CA 1
ATOM 881 C C . ARG A 1 113 ? 0.373 1.845 -0.070 1.00 92.38 113 ARG A C 1
ATOM 883 O O . ARG A 1 113 ? -0.324 0.883 0.225 1.00 92.38 113 ARG A O 1
ATOM 890 N N . ILE A 1 114 ? 1.348 2.296 0.711 1.00 90.81 114 ILE A N 1
ATOM 891 C CA . ILE A 1 114 ? 1.661 1.747 2.043 1.00 90.81 114 ILE A CA 1
ATOM 892 C C . ILE A 1 114 ? 1.142 2.641 3.172 1.00 90.81 114 ILE A C 1
ATOM 894 O O . ILE A 1 114 ? 1.050 2.229 4.333 1.00 90.81 114 ILE A O 1
ATOM 898 N N . HIS A 1 115 ? 0.813 3.891 2.848 1.00 91.62 115 HIS A N 1
ATOM 899 C CA . HIS A 1 115 ? 0.159 4.791 3.772 1.00 91.62 115 HIS A CA 1
ATOM 900 C C . HIS A 1 115 ? -0.841 5.689 3.064 1.00 91.62 115 HIS A C 1
ATOM 902 O O . HIS A 1 115 ? -0.478 6.454 2.174 1.00 91.62 115 HIS A O 1
ATOM 908 N N . THR A 1 116 ? -2.092 5.622 3.505 1.00 89.75 116 THR A N 1
ATOM 909 C CA . THR A 1 116 ? -3.156 6.498 3.029 1.00 89.75 116 THR A CA 1
ATOM 910 C C . THR A 1 116 ? -3.218 7.758 3.895 1.00 89.75 116 THR A C 1
ATOM 912 O O . THR A 1 116 ? -3.645 7.706 5.050 1.00 89.75 116 THR A O 1
ATOM 915 N N . SER A 1 117 ? -2.824 8.905 3.336 1.00 84.56 117 SER A N 1
ATOM 916 C CA . SER A 1 117 ? -2.951 10.201 4.006 1.00 84.56 117 SER A CA 1
ATOM 917 C C . SER A 1 117 ? -4.308 10.851 3.729 1.00 84.56 117 SER A C 1
ATOM 919 O O . SER A 1 117 ? -4.835 10.808 2.612 1.00 84.56 117 SER A O 1
ATOM 921 N N . GLN A 1 118 ? -4.870 11.506 4.747 1.00 72.00 118 GLN A N 1
ATOM 922 C CA . GLN A 1 118 ? -6.124 12.257 4.620 1.00 72.00 118 GLN A CA 1
ATOM 923 C C . GLN A 1 118 ? -5.961 13.599 3.896 1.00 72.00 118 GLN A C 1
ATOM 925 O O . GLN A 1 118 ? -6.948 14.144 3.406 1.00 72.00 118 GLN A O 1
ATOM 930 N N . ASP A 1 119 ? -4.739 14.128 3.802 1.00 72.50 119 ASP A N 1
ATOM 931 C CA . ASP A 1 119 ? -4.450 15.367 3.065 1.00 72.50 119 ASP A CA 1
ATOM 932 C C . ASP A 1 119 ? -4.283 15.150 1.548 1.00 72.50 119 ASP A C 1
ATOM 934 O O . ASP A 1 119 ? -4.169 16.110 0.786 1.00 72.50 119 ASP A O 1
ATOM 938 N N . GLY A 1 120 ? -4.308 13.890 1.104 1.00 80.56 120 GLY A N 1
ATOM 939 C CA . GLY A 1 120 ? -4.187 13.499 -0.294 1.00 80.56 120 GLY A CA 1
ATOM 940 C C . GLY A 1 120 ? -2.777 13.113 -0.735 1.00 80.56 120 GLY A C 1
ATOM 941 O O . GLY A 1 120 ? -2.659 12.506 -1.796 1.00 80.56 120 GLY A O 1
ATOM 942 N N . ASN A 1 121 ? -1.729 13.406 0.036 1.00 89.88 121 ASN A N 1
ATOM 943 C CA . ASN A 1 121 ? -0.358 13.011 -0.294 1.00 89.88 121 ASN A CA 1
ATOM 944 C C . ASN A 1 121 ? -0.018 11.708 0.425 1.00 89.88 121 ASN A C 1
ATOM 946 O O . ASN A 1 121 ? 0.380 11.702 1.585 1.00 89.88 121 ASN A O 1
ATOM 950 N N . SER A 1 122 ? -0.231 10.602 -0.274 1.00 92.06 122 SER A N 1
ATOM 951 C CA . SER A 1 122 ? -0.065 9.259 0.270 1.00 92.06 122 SER A CA 1
ATOM 952 C C . SER A 1 122 ? 1.294 8.687 -0.092 1.00 92.06 122 SER A C 1
ATOM 954 O O . SER A 1 122 ? 1.883 9.061 -1.107 1.00 92.06 122 SER A O 1
ATOM 956 N N . ASP A 1 123 ? 1.770 7.748 0.717 1.00 93.69 123 ASP A N 1
ATOM 957 C CA . ASP A 1 123 ? 3.083 7.150 0.515 1.00 93.69 123 ASP A CA 1
ATOM 958 C C . ASP A 1 123 ? 2.967 5.835 -0.244 1.00 93.69 123 ASP A C 1
ATOM 960 O O . ASP A 1 123 ? 2.162 4.958 0.098 1.00 93.69 123 ASP A O 1
ATOM 964 N N . TYR A 1 124 ? 3.804 5.702 -1.265 1.00 93.69 124 TYR A N 1
ATOM 965 C CA . TYR A 1 124 ? 3.852 4.570 -2.168 1.00 93.69 124 TYR A CA 1
ATOM 966 C C . TYR A 1 124 ? 5.222 3.905 -2.126 1.00 93.69 124 TYR A C 1
ATOM 968 O O . TYR A 1 124 ? 6.263 4.553 -1.995 1.00 93.69 124 TYR A O 1
ATOM 976 N N . VAL A 1 125 ? 5.200 2.590 -2.298 1.00 92.19 125 VAL A N 1
ATOM 977 C CA . VAL A 1 125 ? 6.366 1.797 -2.658 1.00 92.19 125 VAL A CA 1
ATOM 978 C C . VAL A 1 125 ? 6.251 1.452 -4.135 1.00 92.19 125 VAL A C 1
ATOM 980 O O . VAL A 1 125 ? 5.246 0.886 -4.570 1.00 92.19 125 VAL A O 1
ATOM 983 N N . ILE A 1 126 ? 7.283 1.814 -4.894 1.00 92.81 126 ILE A N 1
ATOM 984 C CA . ILE A 1 126 ? 7.485 1.407 -6.280 1.00 92.81 126 ILE A CA 1
ATOM 985 C C . ILE A 1 126 ? 8.535 0.310 -6.278 1.00 92.81 126 ILE A C 1
ATOM 987 O O . ILE A 1 126 ? 9.660 0.510 -5.815 1.00 92.81 126 ILE A O 1
ATOM 991 N N . LEU A 1 127 ? 8.170 -0.845 -6.805 1.00 89.75 127 LEU A N 1
ATOM 992 C CA . LEU A 1 127 ? 9.034 -1.997 -6.893 1.00 89.75 127 LEU A CA 1
ATOM 993 C C . LEU A 1 127 ? 9.164 -2.454 -8.341 1.00 89.75 127 LEU A C 1
ATOM 995 O O . LEU A 1 127 ? 8.190 -2.894 -8.937 1.00 89.75 127 LEU A O 1
ATOM 999 N N . ALA A 1 128 ? 10.386 -2.440 -8.864 1.00 90.31 128 ALA A N 1
ATOM 1000 C CA . ALA A 1 128 ? 10.712 -3.133 -10.107 1.00 90.31 128 ALA A CA 1
ATOM 1001 C C . ALA A 1 128 ? 11.279 -4.531 -9.806 1.00 90.31 128 ALA A C 1
ATOM 1003 O O . ALA A 1 128 ? 12.130 -4.669 -8.919 1.00 90.31 128 ALA A O 1
ATOM 1004 N N . ARG A 1 129 ? 10.799 -5.560 -10.510 1.00 86.19 129 ARG A N 1
ATOM 1005 C CA . ARG A 1 129 ? 11.197 -6.961 -10.292 1.00 86.19 129 ARG A CA 1
ATOM 1006 C C . ARG A 1 129 ? 11.107 -7.820 -11.553 1.00 86.19 129 ARG A C 1
ATOM 1008 O O . ARG A 1 129 ? 10.383 -7.486 -12.494 1.00 86.19 129 ARG A O 1
ATOM 1015 N N . ARG A 1 130 ? 11.831 -8.945 -11.534 1.00 83.81 130 ARG A N 1
ATOM 1016 C CA . ARG A 1 130 ? 11.697 -10.043 -12.499 1.00 83.81 130 ARG A CA 1
ATOM 1017 C C . ARG A 1 130 ? 10.599 -10.993 -12.041 1.00 83.81 130 ARG A C 1
ATOM 1019 O O . ARG A 1 130 ? 10.549 -11.327 -10.861 1.00 83.81 130 ARG A O 1
ATOM 1026 N N . ASN A 1 131 ? 9.790 -11.488 -12.975 1.00 71.38 131 ASN A N 1
ATOM 1027 C CA . ASN A 1 131 ? 8.646 -12.366 -12.719 1.00 71.38 131 ASN A CA 1
ATOM 1028 C C . ASN A 1 131 ? 7.643 -11.772 -11.700 1.00 71.38 131 ASN A C 1
ATOM 1030 O O . ASN A 1 131 ? 7.869 -10.752 -11.048 1.00 71.38 131 ASN A O 1
ATOM 1034 N N . LEU A 1 132 ? 6.516 -12.453 -11.493 1.00 61.78 132 LEU A N 1
ATOM 1035 C CA . LEU A 1 132 ? 5.614 -12.159 -10.370 1.00 61.78 132 LEU A CA 1
ATOM 1036 C C . LEU A 1 132 ? 6.086 -12.786 -9.044 1.00 61.78 132 LEU A C 1
ATOM 1038 O O . LEU A 1 132 ? 5.324 -12.842 -8.080 1.00 61.78 132 LEU A O 1
ATOM 1042 N N . VAL A 1 133 ? 7.353 -13.196 -8.946 1.00 55.00 133 VAL A N 1
ATOM 1043 C CA . VAL A 1 133 ? 7.965 -13.714 -7.716 1.00 55.00 133 VAL A CA 1
ATOM 1044 C C . VAL A 1 133 ? 9.089 -12.774 -7.314 1.00 55.00 133 VAL A C 1
ATOM 1046 O O . VAL A 1 133 ? 9.979 -12.505 -8.107 1.00 55.00 133 VAL A O 1
ATOM 1049 N N . TYR A 1 134 ? 9.060 -12.260 -6.089 1.00 58.41 134 TYR A N 1
ATOM 1050 C CA . TYR A 1 134 ? 10.147 -11.424 -5.594 1.00 58.41 134 TYR A CA 1
ATOM 1051 C C . TYR A 1 134 ? 11.378 -12.290 -5.315 1.00 58.41 134 TYR A C 1
ATOM 1053 O O . TYR A 1 134 ? 11.365 -13.141 -4.421 1.00 58.41 134 TYR A O 1
ATOM 1061 N N . ASP A 1 135 ? 12.439 -12.062 -6.080 1.00 57.31 135 ASP A N 1
ATOM 1062 C CA . ASP A 1 135 ? 13.763 -12.626 -5.854 1.00 57.31 135 ASP A CA 1
ATOM 1063 C C . ASP A 1 135 ? 14.729 -11.558 -5.295 1.00 57.31 135 ASP A C 1
ATOM 1065 O O . ASP A 1 135 ? 14.335 -10.452 -4.911 1.00 57.31 135 ASP A O 1
ATOM 1069 N N . ALA A 1 136 ? 16.007 -11.917 -5.151 1.00 57.44 136 ALA A N 1
ATOM 1070 C CA . ALA A 1 136 ? 17.033 -11.027 -4.609 1.00 57.44 136 ALA A CA 1
ATOM 1071 C C . ALA A 1 136 ? 17.375 -9.837 -5.531 1.00 57.44 136 ALA A C 1
ATOM 1073 O O . ALA A 1 136 ? 18.032 -8.901 -5.065 1.00 57.44 136 ALA A O 1
ATOM 1074 N N . ASP A 1 137 ? 16.911 -9.857 -6.784 1.00 68.31 137 ASP A N 1
ATOM 1075 C CA . ASP A 1 137 ? 17.169 -8.849 -7.806 1.00 68.31 137 ASP A CA 1
ATOM 1076 C C . ASP A 1 137 ? 15.905 -7.998 -7.996 1.00 68.31 137 ASP A C 1
ATOM 1078 O O . ASP A 1 137 ? 15.266 -8.009 -9.041 1.00 68.31 137 ASP A O 1
ATOM 1082 N N . CYS A 1 138 ? 15.520 -7.240 -6.969 1.00 77.25 138 CYS A N 1
ATOM 1083 C CA . CYS A 1 138 ? 14.444 -6.255 -7.077 1.00 77.25 138 CYS A CA 1
ATOM 1084 C C . CYS A 1 138 ? 14.912 -4.862 -6.655 1.00 77.25 138 CYS A C 1
ATOM 1086 O O . CYS A 1 138 ? 15.866 -4.685 -5.891 1.00 77.25 138 CYS A O 1
ATOM 1088 N N . ARG A 1 139 ? 14.222 -3.843 -7.167 1.00 86.00 139 ARG A N 1
ATOM 1089 C CA . ARG A 1 139 ? 14.478 -2.440 -6.851 1.00 86.00 139 ARG A CA 1
ATOM 1090 C C . ARG A 1 139 ? 13.293 -1.871 -6.093 1.00 86.00 139 ARG A C 1
ATOM 1092 O O . ARG A 1 139 ? 12.238 -1.708 -6.684 1.00 86.00 139 ARG A O 1
ATOM 1099 N N . ILE A 1 140 ? 13.490 -1.529 -4.821 1.00 88.25 140 ILE A N 1
ATOM 1100 C CA . ILE A 1 140 ? 12.476 -0.909 -3.956 1.00 88.25 140 ILE A CA 1
ATOM 1101 C C . ILE A 1 140 ? 12.738 0.598 -3.880 1.00 88.25 140 ILE A C 1
ATOM 1103 O O . ILE A 1 140 ? 13.863 1.027 -3.611 1.00 88.25 140 ILE A O 1
ATOM 1107 N N . ILE A 1 141 ? 11.708 1.402 -4.126 1.00 91.62 141 ILE A N 1
ATOM 1108 C CA . ILE A 1 141 ? 11.753 2.865 -4.096 1.00 91.62 141 ILE A CA 1
ATOM 1109 C C . ILE A 1 141 ? 10.557 3.372 -3.288 1.00 91.62 141 ILE A C 1
ATOM 1111 O O . ILE A 1 141 ? 9.455 2.846 -3.399 1.00 91.62 141 ILE A O 1
ATOM 1115 N N . TYR A 1 142 ? 10.787 4.406 -2.486 1.00 93.44 142 TYR A N 1
ATOM 1116 C CA . TYR A 1 142 ? 9.759 5.125 -1.740 1.00 93.44 142 TYR A CA 1
ATOM 1117 C C . TYR A 1 142 ? 9.437 6.450 -2.426 1.00 93.44 142 TYR A C 1
ATOM 1119 O O . TYR A 1 142 ? 10.362 7.186 -2.783 1.00 93.44 142 TYR A O 1
ATOM 1127 N N . GLU A 1 143 ? 8.153 6.791 -2.522 1.00 94.06 143 GLU A N 1
ATOM 1128 C CA . GLU A 1 143 ? 7.733 8.121 -2.952 1.00 94.06 143 GLU A CA 1
ATOM 1129 C C . GLU A 1 143 ? 6.380 8.538 -2.372 1.00 94.06 143 GLU A C 1
ATOM 1131 O O . GLU A 1 143 ? 5.452 7.739 -2.268 1.00 94.06 143 GLU A O 1
ATOM 1136 N N . THR A 1 144 ? 6.254 9.821 -2.041 1.00 94.56 144 THR A N 1
ATOM 1137 C CA . THR A 1 144 ? 4.976 10.431 -1.671 1.00 94.56 144 THR A CA 1
ATOM 1138 C C . THR A 1 144 ? 4.324 11.010 -2.922 1.00 94.56 144 THR A C 1
ATOM 1140 O O . THR A 1 144 ? 4.928 11.818 -3.627 1.00 94.56 144 THR A O 1
ATOM 1143 N N . VAL A 1 145 ? 3.080 10.618 -3.189 1.00 93.19 145 VAL A N 1
ATOM 1144 C CA . VAL A 1 145 ? 2.337 10.992 -4.398 1.00 93.19 145 VAL A CA 1
ATOM 1145 C C . VAL A 1 145 ? 0.975 11.549 -4.013 1.00 93.19 145 VAL A C 1
ATOM 1147 O O . VAL A 1 145 ? 0.301 11.032 -3.119 1.00 93.19 145 VAL A O 1
ATOM 1150 N N . ASN A 1 146 ? 0.519 12.573 -4.734 1.00 92.50 146 ASN A N 1
ATOM 1151 C CA . ASN A 1 146 ? -0.865 13.013 -4.628 1.00 92.50 146 ASN A CA 1
ATOM 1152 C C . ASN A 1 146 ? -1.797 11.906 -5.149 1.00 92.50 146 ASN A C 1
ATOM 1154 O O . ASN A 1 146 ? -1.909 11.685 -6.356 1.00 92.50 146 ASN A O 1
ATOM 1158 N N . GLN A 1 147 ? -2.477 11.212 -4.238 1.00 90.31 147 GLN A N 1
ATOM 1159 C CA . GLN A 1 147 ? -3.287 10.037 -4.549 1.00 90.31 147 GLN A CA 1
ATOM 1160 C C 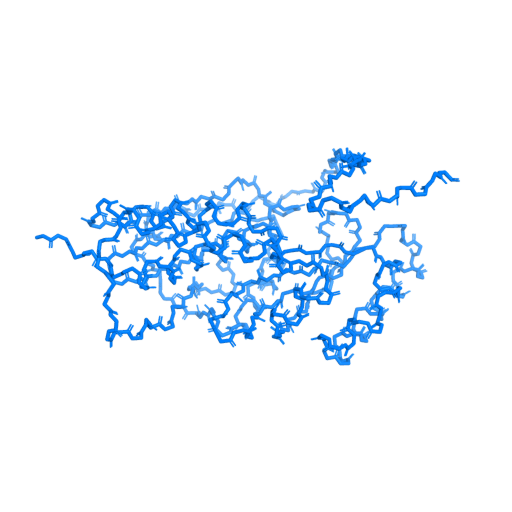. GLN A 1 147 ? -4.482 10.361 -5.443 1.00 90.31 147 GLN A C 1
ATOM 1162 O O . GLN A 1 147 ? -4.904 9.512 -6.217 1.00 90.31 147 GLN A O 1
ATOM 1167 N N . ASN A 1 148 ? -5.022 11.581 -5.369 1.00 88.50 148 ASN A N 1
ATOM 1168 C CA . ASN A 1 148 ? -6.145 11.976 -6.215 1.00 88.50 148 ASN A CA 1
ATOM 1169 C C . ASN A 1 148 ? -5.684 12.114 -7.668 1.00 88.50 148 ASN A C 1
ATOM 1171 O O . ASN A 1 148 ? -6.341 11.593 -8.564 1.00 88.50 148 ASN A O 1
ATOM 1175 N N . ILE A 1 149 ? -4.521 12.739 -7.886 1.00 91.38 149 ILE A N 1
ATOM 1176 C CA . ILE A 1 149 ? -3.905 12.848 -9.216 1.00 91.38 149 ILE A CA 1
ATOM 1177 C C . ILE A 1 149 ? -3.491 11.462 -9.721 1.00 91.38 149 ILE A C 1
ATOM 1179 O O . ILE A 1 149 ? -3.738 11.140 -10.880 1.00 91.38 149 ILE A O 1
ATOM 1183 N N . PHE A 1 150 ? -2.907 10.622 -8.859 1.00 93.00 150 PHE A N 1
ATOM 1184 C CA . PHE A 1 150 ? -2.580 9.233 -9.194 1.00 93.00 150 PHE A CA 1
ATOM 1185 C C . PHE A 1 150 ? -3.819 8.473 -9.671 1.00 93.00 150 PHE A C 1
ATOM 1187 O O . PHE A 1 150 ? -3.843 7.954 -10.785 1.00 93.00 150 PHE A O 1
ATOM 1194 N N . ASN A 1 151 ? -4.879 8.475 -8.867 1.00 90.69 151 ASN A N 1
ATOM 1195 C CA . ASN A 1 151 ? -6.113 7.772 -9.181 1.00 90.69 151 ASN A CA 1
ATOM 1196 C C . ASN A 1 151 ? -6.790 8.322 -10.442 1.00 90.69 151 ASN A C 1
ATOM 1198 O O . ASN A 1 151 ? -7.312 7.542 -11.233 1.00 90.69 151 ASN A O 1
ATOM 1202 N N . GLU A 1 152 ? -6.754 9.633 -10.673 1.00 89.81 152 GLU A N 1
ATOM 1203 C CA . GLU A 1 152 ? -7.306 10.240 -11.885 1.00 89.81 152 GLU A CA 1
ATOM 1204 C C . GLU A 1 152 ? -6.528 9.803 -13.129 1.00 89.81 152 GLU A C 1
ATOM 1206 O O . GLU A 1 152 ? -7.108 9.267 -14.074 1.00 89.81 152 GLU A O 1
ATOM 1211 N N . LEU A 1 153 ? -5.204 9.979 -13.115 1.00 91.12 153 LEU A N 1
ATOM 1212 C CA . LEU A 1 153 ? -4.345 9.682 -14.259 1.00 91.12 153 LEU A CA 1
ATOM 1213 C C . LEU A 1 153 ? -4.276 8.184 -14.584 1.00 91.12 153 LEU A C 1
ATOM 1215 O O . LEU A 1 153 ? -4.045 7.820 -15.739 1.00 91.12 153 LEU A O 1
ATOM 1219 N N . MET A 1 154 ? -4.496 7.326 -13.586 1.00 90.25 154 MET A N 1
ATOM 1220 C CA . MET A 1 154 ? -4.492 5.871 -13.743 1.00 90.25 154 MET A CA 1
ATOM 1221 C C . MET A 1 154 ? -5.895 5.269 -13.906 1.00 90.25 154 MET A C 1
ATOM 1223 O O . MET A 1 154 ? -6.007 4.068 -14.138 1.00 90.25 154 MET A O 1
ATOM 1227 N N . GLY A 1 155 ? -6.960 6.078 -13.845 1.00 89.06 155 GLY A N 1
ATOM 1228 C CA . GLY A 1 155 ? -8.342 5.613 -14.015 1.00 89.06 155 GLY A CA 1
ATOM 1229 C C . GLY A 1 155 ? -8.905 4.824 -12.823 1.00 89.06 155 GLY A C 1
ATOM 1230 O O . GLY A 1 155 ? -9.815 4.018 -12.996 1.00 89.06 155 GLY A O 1
ATOM 1231 N N . LEU A 1 156 ? -8.380 5.053 -11.618 1.00 90.69 156 LEU A N 1
ATOM 1232 C CA . LEU A 1 156 ? -8.701 4.332 -10.379 1.00 90.69 156 LEU A CA 1
ATOM 1233 C C . LEU A 1 156 ? -9.614 5.126 -9.419 1.00 90.69 156 LEU A C 1
ATOM 1235 O O . LEU A 1 156 ? -10.038 4.597 -8.392 1.00 90.69 156 LEU A O 1
ATOM 1239 N N . SER A 1 157 ? -9.972 6.378 -9.737 1.00 86.88 157 SER A N 1
ATOM 1240 C CA . SER A 1 157 ? -10.744 7.255 -8.829 1.00 86.88 157 SER A CA 1
ATOM 1241 C C . SER A 1 157 ? -12.084 6.672 -8.384 1.00 86.88 157 SER A C 1
ATOM 1243 O O . SER A 1 157 ? -12.465 6.816 -7.224 1.00 86.88 157 SER A O 1
ATOM 1245 N N . ALA A 1 158 ? -12.805 5.997 -9.284 1.00 86.31 158 ALA A N 1
ATOM 1246 C CA . ALA A 1 158 ? -14.095 5.396 -8.952 1.00 86.31 158 ALA A CA 1
ATOM 1247 C C . ALA A 1 158 ? -13.957 4.290 -7.893 1.00 86.31 158 ALA A C 1
ATOM 1249 O O . ALA A 1 158 ? -14.763 4.231 -6.967 1.00 86.31 158 ALA A O 1
ATOM 1250 N N . GLN A 1 159 ? -12.918 3.459 -8.008 1.00 88.94 159 GLN A N 1
ATOM 1251 C CA . GLN A 1 159 ? -12.637 2.362 -7.078 1.00 88.94 159 GLN A CA 1
ATOM 1252 C C . GLN A 1 159 ? -12.288 2.916 -5.693 1.00 88.94 159 GLN A C 1
ATOM 1254 O O . GLN A 1 159 ? -12.924 2.553 -4.705 1.00 88.94 159 GLN A O 1
ATOM 1259 N N . TYR A 1 160 ? -11.373 3.889 -5.645 1.00 87.19 160 TYR A N 1
ATOM 1260 C CA . TYR A 1 160 ? -10.957 4.551 -4.409 1.00 87.19 160 TYR A CA 1
ATOM 1261 C C . TYR A 1 160 ? -12.135 5.178 -3.648 1.00 87.19 160 TYR A C 1
ATOM 1263 O O . TYR A 1 160 ? -12.343 4.932 -2.458 1.00 87.19 160 TYR A O 1
ATOM 1271 N N . HIS A 1 161 ? -12.951 5.983 -4.339 1.00 86.81 161 HIS A N 1
ATOM 1272 C CA . HIS A 1 161 ? -14.081 6.653 -3.700 1.00 86.81 161 HIS A CA 1
ATOM 1273 C C . HIS A 1 161 ? -15.180 5.675 -3.279 1.00 86.81 161 HIS A C 1
ATOM 1275 O O . HIS A 1 161 ? -15.777 5.872 -2.220 1.00 86.81 161 HIS A O 1
ATOM 1281 N N . ALA A 1 162 ? -15.439 4.623 -4.063 1.00 87.94 162 ALA A N 1
ATOM 1282 C CA . ALA A 1 162 ? -16.411 3.596 -3.700 1.00 87.94 162 ALA A CA 1
ATOM 1283 C C . ALA A 1 162 ? -15.996 2.849 -2.423 1.00 87.94 162 ALA A C 1
ATOM 1285 O O . ALA A 1 162 ? -16.821 2.697 -1.519 1.00 87.94 162 ALA A O 1
ATOM 1286 N N . ALA A 1 163 ? -14.723 2.460 -2.313 1.00 90.38 163 ALA A N 1
ATOM 1287 C CA . ALA A 1 163 ? -14.187 1.764 -1.146 1.00 90.38 163 ALA A CA 1
ATOM 1288 C C . ALA A 1 163 ? -14.303 2.620 0.131 1.00 90.38 163 ALA A C 1
ATOM 1290 O O . ALA A 1 163 ? -14.872 2.188 1.137 1.00 90.38 163 ALA A O 1
ATOM 1291 N N . LEU A 1 164 ? -13.890 3.892 0.072 1.00 88.94 164 LEU A N 1
ATOM 1292 C CA . LEU A 1 164 ? -14.005 4.807 1.215 1.00 88.94 164 LEU A CA 1
ATOM 1293 C C . LEU A 1 164 ? -15.456 5.110 1.611 1.00 88.94 164 LEU A C 1
ATOM 1295 O O . LEU A 1 164 ? -15.776 5.187 2.802 1.00 88.94 164 LEU A O 1
ATOM 1299 N N . GLN A 1 165 ? -16.355 5.272 0.636 1.00 87.44 165 GLN A N 1
ATOM 1300 C CA . GLN A 1 165 ? -17.782 5.448 0.915 1.00 87.44 165 GLN A CA 1
ATOM 1301 C C . GLN A 1 165 ? -18.376 4.207 1.583 1.00 87.44 165 GLN A C 1
ATOM 1303 O O . GLN A 1 165 ? -19.186 4.333 2.507 1.00 87.44 165 GLN A O 1
ATOM 1308 N N . ASN A 1 166 ? -17.968 3.011 1.153 1.00 91.38 166 ASN A N 1
ATOM 1309 C CA . ASN A 1 166 ? -18.433 1.775 1.760 1.00 91.38 166 ASN A CA 1
ATOM 1310 C C . ASN A 1 166 ? -17.947 1.641 3.207 1.00 91.38 166 ASN A C 1
ATOM 1312 O O . ASN A 1 166 ? -18.772 1.388 4.088 1.00 91.38 166 ASN A O 1
ATOM 1316 N N . LEU A 1 167 ? -16.661 1.907 3.471 1.00 91.50 167 LEU A N 1
ATOM 1317 C CA . LEU A 1 167 ? -16.110 1.939 4.828 1.00 91.50 167 LEU A CA 1
ATOM 1318 C C . LEU A 1 167 ? -16.896 2.909 5.719 1.00 91.50 167 LEU A C 1
ATOM 1320 O O . LEU A 1 167 ? -17.384 2.529 6.785 1.00 91.50 167 LEU A O 1
ATOM 1324 N N . SER A 1 168 ? -17.069 4.153 5.261 1.00 88.06 168 SER A N 1
ATOM 1325 C CA . SER A 1 168 ? -17.802 5.182 6.005 1.00 88.06 168 SER A CA 1
ATOM 1326 C C . SER A 1 168 ? -19.230 4.731 6.330 1.00 88.06 168 SER A C 1
ATOM 1328 O O . SER A 1 168 ? -19.691 4.877 7.464 1.00 88.06 168 SER A O 1
ATOM 1330 N N . ARG A 1 169 ? -19.919 4.103 5.370 1.00 89.00 169 ARG A N 1
ATOM 1331 C CA . ARG A 1 169 ? -21.268 3.556 5.554 1.00 89.00 169 ARG A CA 1
ATOM 1332 C C . ARG A 1 169 ? -21.303 2.397 6.553 1.00 89.00 169 ARG A C 1
ATOM 1334 O O . ARG A 1 169 ? -22.230 2.349 7.362 1.00 89.00 169 ARG A O 1
ATOM 1341 N N . LYS A 1 170 ? -20.350 1.458 6.494 1.00 90.94 170 LYS A N 1
ATOM 1342 C CA . LYS A 1 170 ? -20.250 0.323 7.432 1.00 90.94 170 LYS A CA 1
ATOM 1343 C C . LYS A 1 170 ? -20.011 0.827 8.859 1.00 90.94 170 LYS A C 1
ATOM 1345 O O . LYS A 1 170 ? -20.769 0.478 9.762 1.00 90.94 170 LYS A O 1
ATOM 1350 N N . LEU A 1 171 ? -19.046 1.730 9.045 1.00 88.12 171 LEU A N 1
ATOM 1351 C CA . LEU A 1 171 ? -18.732 2.312 10.353 1.00 88.12 171 LEU A CA 1
ATOM 1352 C C . LEU A 1 171 ? -19.875 3.167 10.906 1.00 88.12 171 LEU A C 1
ATOM 1354 O O . LEU A 1 171 ? -20.211 3.027 12.075 1.00 88.12 171 LEU A O 1
ATOM 1358 N N . SER A 1 172 ? -20.548 3.975 10.085 1.00 85.31 172 SER A N 1
ATOM 1359 C CA . SER A 1 172 ? -21.675 4.809 10.544 1.00 85.31 172 SER A CA 1
ATOM 1360 C C . SER A 1 172 ? -22.856 4.003 11.099 1.00 85.31 172 SER A C 1
ATOM 1362 O O . SER A 1 172 ? -23.643 4.526 11.881 1.00 85.31 172 SER A O 1
ATOM 1364 N N . LYS A 1 173 ? -23.003 2.727 10.714 1.00 84.94 173 LYS A N 1
ATOM 1365 C CA . LYS A 1 173 ? -24.016 1.832 11.302 1.00 84.94 173 LYS A CA 1
ATOM 1366 C C . LYS A 1 173 ? -23.626 1.339 12.697 1.00 84.94 173 LYS A C 1
ATOM 1368 O O . LYS A 1 173 ? -24.510 1.079 13.507 1.00 84.94 173 LYS A O 1
ATOM 1373 N N . SER A 1 174 ? -22.327 1.201 12.961 1.00 81.25 174 SER A N 1
ATOM 1374 C CA . SER A 1 174 ? -21.780 0.719 14.235 1.00 81.25 174 SER A CA 1
ATOM 1375 C C . SER A 1 174 ? -21.429 1.859 15.204 1.00 81.25 174 SER A C 1
ATOM 1377 O O . SER A 1 174 ? -21.371 1.641 16.414 1.00 81.25 174 SER A O 1
ATOM 1379 N N . PHE A 1 175 ? -21.211 3.080 14.708 1.00 79.75 175 PHE A N 1
ATOM 1380 C CA . PHE A 1 175 ? -20.777 4.252 15.473 1.00 79.75 175 PHE A CA 1
ATOM 1381 C C . PHE A 1 175 ? -21.794 5.392 15.332 1.00 79.75 175 PHE A C 1
ATOM 1383 O O . PHE A 1 175 ? -21.984 5.933 14.248 1.00 79.75 175 PHE A O 1
ATOM 1390 N N . PHE A 1 176 ? -22.452 5.752 16.439 1.00 59.09 176 PHE A N 1
ATOM 1391 C CA . PHE A 1 176 ? -23.600 6.670 16.436 1.00 59.09 176 PHE A CA 1
ATOM 1392 C C . PHE A 1 176 ? -23.231 8.156 16.574 1.00 59.09 176 PHE A C 1
ATOM 1394 O O . PHE A 1 176 ? -24.041 9.011 16.221 1.00 59.09 176 PHE A O 1
ATOM 1401 N N . GLU A 1 177 ? -22.035 8.490 17.066 1.00 62.44 177 GLU A N 1
ATOM 1402 C CA . GLU A 1 177 ? -21.656 9.877 17.360 1.00 62.44 177 GLU A CA 1
ATOM 1403 C C . GLU A 1 177 ? -20.584 10.384 16.387 1.00 62.44 177 GLU A C 1
ATOM 1405 O O . GLU A 1 177 ? -19.424 9.969 16.436 1.00 62.44 177 GLU A O 1
ATOM 1410 N N . SER A 1 178 ? -20.972 11.315 15.503 1.00 56.72 178 SER A N 1
ATOM 1411 C CA . SER A 1 178 ? -20.006 12.176 14.817 1.00 56.72 178 SER A CA 1
ATOM 1412 C C . SER A 1 178 ? -19.673 13.350 15.727 1.00 56.72 178 SER A C 1
ATOM 1414 O O . SER A 1 178 ? -20.486 14.269 15.876 1.00 56.72 178 SER A O 1
ATOM 1416 N N . ASP A 1 179 ? -18.485 13.356 16.316 1.00 58.09 179 ASP A N 1
ATOM 1417 C CA . ASP A 1 179 ? -18.017 14.529 17.043 1.00 58.09 179 ASP A CA 1
ATOM 1418 C C . ASP A 1 179 ? -17.402 15.500 16.030 1.00 58.09 179 ASP A C 1
ATOM 1420 O O . ASP A 1 179 ? -16.263 15.344 15.593 1.00 58.09 179 ASP A O 1
ATOM 1424 N N . LYS A 1 180 ? -18.189 16.475 15.562 1.00 53.75 180 LYS A N 1
ATOM 1425 C CA . LYS A 1 180 ? -17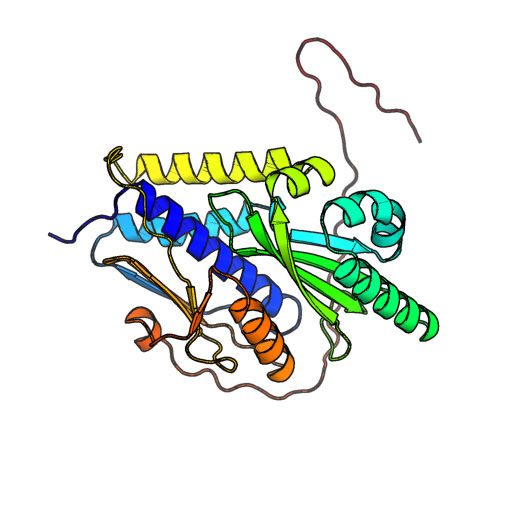.737 17.457 14.558 1.00 53.75 180 LYS A CA 1
ATOM 1426 C C . LYS A 1 180 ? -16.626 18.378 15.079 1.00 53.75 180 LYS A C 1
ATOM 1428 O O . LYS A 1 180 ? -16.050 19.113 14.283 1.00 53.75 180 LYS A O 1
ATOM 1433 N N . ALA A 1 181 ? -16.348 18.371 16.386 1.00 52.91 181 ALA A N 1
ATOM 1434 C CA . ALA A 1 181 ? -15.379 19.262 17.015 1.00 52.91 181 ALA A CA 1
ATOM 1435 C C . ALA A 1 181 ? -13.965 18.665 17.135 1.00 52.91 181 ALA A C 1
ATOM 1437 O O . ALA A 1 181 ? -13.034 19.398 17.469 1.00 52.91 181 ALA A O 1
ATOM 1438 N N . LYS A 1 182 ? -13.777 17.366 16.864 1.00 57.97 182 LYS A N 1
ATOM 1439 C CA . LYS A 1 182 ? -12.468 16.710 16.969 1.00 57.97 182 LYS A CA 1
ATOM 1440 C C . LYS A 1 182 ? -11.877 16.421 15.598 1.00 57.97 182 LYS A C 1
ATOM 1442 O O . LYS A 1 182 ? -12.371 15.576 14.856 1.00 57.97 182 LYS A O 1
ATOM 1447 N N . THR A 1 183 ? -10.767 17.086 15.296 1.00 59.59 183 THR A N 1
ATOM 1448 C CA . THR A 1 183 ? -9.848 16.616 14.258 1.00 59.59 183 THR A CA 1
ATOM 1449 C C . THR A 1 183 ? -9.208 15.327 14.773 1.00 59.59 183 THR A C 1
ATOM 1451 O O . THR A 1 183 ? -8.573 15.370 15.832 1.00 59.59 183 THR A O 1
ATOM 1454 N N . PRO A 1 184 ? -9.388 14.181 14.096 1.00 62.78 184 PRO A N 1
ATOM 1455 C CA . PRO A 1 184 ? -8.746 12.950 14.525 1.00 62.78 184 PRO A CA 1
ATOM 1456 C C . PRO A 1 184 ? -7.224 13.123 14.473 1.00 62.78 184 PRO A C 1
ATOM 1458 O O . PRO A 1 184 ? -6.681 13.757 13.566 1.00 62.78 184 PRO A O 1
ATOM 1461 N N . LEU A 1 185 ? -6.535 12.586 15.478 1.00 68.62 185 LEU A N 1
ATOM 1462 C CA . LEU A 1 185 ? -5.076 12.578 15.516 1.00 68.62 185 LEU A CA 1
ATOM 1463 C C . LEU A 1 185 ? -4.531 11.750 14.348 1.00 68.62 185 LEU A C 1
ATOM 1465 O O . LEU A 1 185 ? -5.095 10.710 14.003 1.00 68.62 185 LEU A O 1
ATOM 1469 N N . ALA A 1 186 ? -3.406 12.187 13.780 1.00 71.50 186 ALA A N 1
ATOM 1470 C CA . ALA A 1 186 ? -2.652 11.372 12.838 1.00 71.50 186 ALA A CA 1
ATOM 1471 C C . ALA A 1 186 ? -2.207 10.085 13.546 1.00 71.50 186 ALA A C 1
ATOM 1473 O O . ALA A 1 186 ? -1.444 10.123 14.516 1.00 71.50 186 ALA A O 1
ATOM 1474 N N . LEU A 1 187 ? -2.724 8.954 13.079 1.00 82.62 187 LEU A N 1
ATOM 1475 C CA . LEU A 1 187 ? -2.430 7.649 13.645 1.00 82.62 187 LEU A CA 1
ATOM 1476 C C . LEU A 1 187 ? -1.143 7.104 13.034 1.00 82.62 187 LEU A C 1
ATOM 1478 O O . LEU A 1 187 ? -0.990 7.069 11.814 1.00 82.62 187 LEU A O 1
ATOM 1482 N N . LYS A 1 188 ? -0.219 6.678 13.897 1.00 86.00 188 LYS A N 1
ATOM 1483 C CA . LYS A 1 188 ? 1.037 6.056 13.481 1.00 86.00 188 LYS A CA 1
ATOM 1484 C C . LYS A 1 188 ? 0.948 4.541 13.582 1.00 86.00 188 LYS A C 1
ATOM 1486 O O . LYS A 1 188 ? 0.452 4.009 14.573 1.00 86.00 188 LYS A O 1
ATOM 1491 N N . LYS A 1 189 ? 1.482 3.872 12.566 1.00 92.00 189 LYS A N 1
ATOM 1492 C CA . LYS A 1 189 ? 1.742 2.432 12.546 1.00 92.00 189 LYS A CA 1
ATOM 1493 C C . LYS A 1 189 ? 3.136 2.188 13.125 1.00 92.00 189 LYS A C 1
ATOM 1495 O O . LYS A 1 189 ? 4.087 2.882 12.768 1.00 92.00 189 LYS A O 1
ATOM 1500 N N . PHE A 1 190 ? 3.270 1.234 14.033 1.00 89.88 190 PHE A N 1
ATOM 1501 C CA . PHE A 1 190 ? 4.507 0.982 14.764 1.00 89.88 190 PHE A CA 1
ATOM 1502 C C . PHE A 1 190 ? 5.188 -0.299 14.306 1.00 89.88 190 PHE A C 1
ATOM 1504 O O . PHE A 1 190 ? 4.533 -1.332 14.160 1.00 89.88 190 PHE A O 1
ATOM 1511 N N . ILE A 1 191 ? 6.510 -0.223 14.148 1.00 89.06 191 ILE A N 1
ATOM 1512 C CA . ILE A 1 191 ? 7.390 -1.364 13.881 1.00 89.06 191 ILE A CA 1
ATOM 1513 C C . ILE A 1 191 ? 8.499 -1.359 14.949 1.00 89.06 191 ILE A C 1
ATOM 1515 O O . ILE A 1 191 ? 9.217 -0.366 15.052 1.00 89.06 191 ILE A O 1
ATOM 1519 N N . PRO A 1 192 ? 8.689 -2.426 15.746 1.00 85.94 192 PRO A N 1
ATOM 1520 C CA . PRO A 1 192 ? 9.695 -2.447 16.815 1.00 85.94 192 PRO A CA 1
ATOM 1521 C C . PRO A 1 192 ? 11.134 -2.194 16.350 1.00 85.94 192 PRO A C 1
ATOM 1523 O O . PRO A 1 192 ? 11.932 -1.571 17.048 1.00 85.94 192 PRO A O 1
ATOM 1526 N N . SER A 1 193 ? 11.481 -2.683 15.162 1.00 83.69 193 SER A N 1
ATOM 1527 C CA . SER A 1 193 ? 12.791 -2.494 14.545 1.00 83.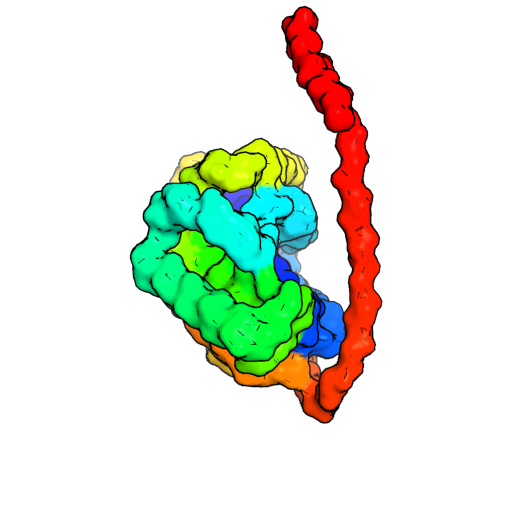69 193 SER A CA 1
ATOM 1528 C C . SER A 1 193 ? 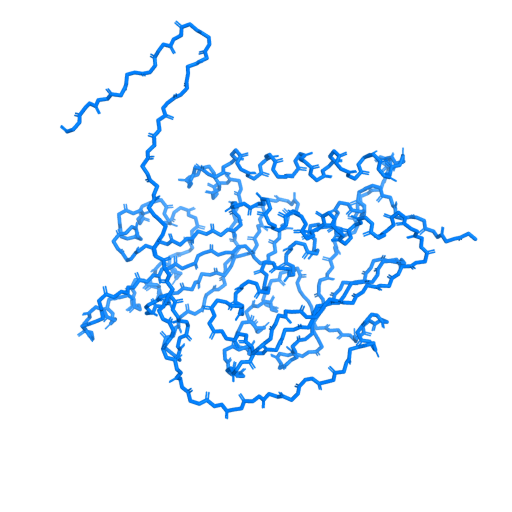12.718 -2.765 13.045 1.00 83.69 193 SER A C 1
ATOM 1530 O O . SER A 1 193 ? 11.789 -3.415 12.573 1.00 83.69 193 SER A O 1
ATOM 1532 N N . ALA A 1 194 ? 13.742 -2.357 12.293 1.00 79.75 194 ALA A N 1
ATOM 1533 C CA . ALA A 1 194 ? 13.840 -2.669 10.865 1.00 79.75 194 ALA A CA 1
ATOM 1534 C C . ALA A 1 194 ? 13.860 -4.182 10.565 1.00 79.75 194 ALA A C 1
ATOM 1536 O O . ALA A 1 194 ? 13.580 -4.588 9.446 1.00 79.75 194 ALA A O 1
ATOM 1537 N N . THR A 1 195 ? 14.174 -5.033 11.544 1.00 81.44 195 THR A N 1
ATOM 1538 C CA . THR A 1 195 ? 14.156 -6.499 11.399 1.00 81.44 195 THR A CA 1
ATOM 1539 C C . THR A 1 195 ? 12.900 -7.138 11.980 1.00 81.44 195 THR A C 1
ATOM 1541 O O . THR A 1 195 ? 12.771 -8.358 11.945 1.00 81.44 195 THR A O 1
ATOM 1544 N N . SER A 1 196 ? 12.006 -6.346 12.572 1.00 83.56 196 SER A N 1
ATOM 1545 C CA . SER A 1 196 ? 10.778 -6.869 13.148 1.00 83.56 196 SER A CA 1
ATOM 1546 C C . SER A 1 196 ? 9.825 -7.302 12.048 1.00 83.56 196 SER A C 1
ATOM 1548 O O . SER A 1 196 ? 9.766 -6.716 10.972 1.00 83.56 196 SER A O 1
ATOM 1550 N N . ASN A 1 197 ? 9.056 -8.332 12.343 1.00 83.25 197 ASN A N 1
ATOM 1551 C CA . ASN A 1 197 ? 8.029 -8.840 11.461 1.00 83.25 197 ASN A CA 1
ATOM 1552 C C . ASN A 1 197 ? 6.623 -8.578 12.011 1.00 83.25 197 ASN A C 1
ATOM 1554 O O . ASN A 1 197 ? 5.657 -9.193 11.565 1.00 83.25 197 ASN A O 1
ATOM 1558 N N . ILE A 1 198 ? 6.533 -7.690 13.005 1.00 88.19 198 ILE A N 1
ATOM 1559 C CA . ILE A 1 198 ? 5.298 -7.308 13.668 1.00 88.19 198 ILE A CA 1
ATOM 1560 C C . ILE A 1 198 ? 5.045 -5.825 13.429 1.00 88.19 198 ILE A C 1
ATOM 1562 O O . ILE A 1 198 ? 5.906 -4.980 13.679 1.00 88.19 198 ILE A O 1
ATOM 1566 N N . TYR A 1 199 ? 3.827 -5.532 13.004 1.00 90.62 199 TYR A N 1
ATOM 1567 C CA . TYR A 1 199 ? 3.315 -4.196 12.758 1.00 90.62 199 TYR A CA 1
ATOM 1568 C C . TYR A 1 199 ? 2.129 -3.987 13.675 1.00 90.62 199 TYR A C 1
ATOM 1570 O O . TYR A 1 199 ? 1.349 -4.910 13.908 1.00 90.62 199 TYR A O 1
ATOM 1578 N N . SER A 1 200 ? 1.987 -2.790 14.228 1.00 92.19 200 SER A N 1
ATOM 1579 C CA . SER A 1 200 ? 0.922 -2.541 15.191 1.00 92.19 200 SER A CA 1
ATOM 1580 C C . SER A 1 200 ? 0.340 -1.145 15.095 1.00 92.19 200 SER A C 1
ATOM 1582 O O . SER A 1 200 ? 0.978 -0.204 14.629 1.00 92.19 200 SER A O 1
ATOM 1584 N N . ILE A 1 201 ? -0.900 -1.025 15.545 1.00 92.25 201 ILE A N 1
ATOM 1585 C CA . ILE A 1 201 ? -1.639 0.222 15.674 1.00 92.25 201 ILE A CA 1
ATOM 1586 C C . ILE A 1 201 ? -2.125 0.293 17.114 1.00 92.25 201 ILE A C 1
ATOM 1588 O O . ILE A 1 201 ? -2.663 -0.682 17.635 1.00 92.25 201 ILE A O 1
ATOM 1592 N N . ASN A 1 202 ? -1.961 1.457 17.735 1.00 89.44 202 ASN A N 1
ATOM 1593 C CA . ASN A 1 202 ? -2.565 1.775 19.020 1.00 89.44 202 ASN A CA 1
ATOM 1594 C C . ASN A 1 202 ? -3.325 3.095 18.889 1.00 89.44 202 ASN A C 1
ATOM 1596 O O . ASN A 1 202 ? -2.752 4.114 18.498 1.00 89.44 202 ASN A O 1
ATOM 1600 N N . MET A 1 203 ? -4.614 3.070 19.223 1.00 86.81 203 MET A N 1
ATOM 1601 C CA . MET A 1 203 ? -5.450 4.261 19.300 1.00 86.81 203 MET A CA 1
ATOM 1602 C C . MET A 1 203 ? -6.443 4.136 20.451 1.00 86.81 203 MET A C 1
ATOM 1604 O O . MET A 1 203 ? -7.453 3.444 20.347 1.00 86.81 203 MET A O 1
ATOM 1608 N N . GLY A 1 204 ? -6.167 4.821 21.561 1.00 81.31 204 GLY A N 1
ATOM 1609 C CA . GLY A 1 204 ? -7.031 4.778 22.740 1.00 81.31 204 GLY A CA 1
ATOM 1610 C C . GLY A 1 204 ? -7.142 3.357 23.294 1.00 81.31 204 GLY A C 1
ATOM 1611 O O . GLY A 1 204 ? -6.181 2.834 23.852 1.00 81.31 204 GLY A O 1
ATOM 1612 N N . ASN A 1 205 ? -8.315 2.745 23.149 1.00 80.06 205 ASN A N 1
ATOM 1613 C CA . ASN A 1 205 ? -8.599 1.367 23.559 1.00 80.06 205 ASN A CA 1
ATOM 1614 C C . ASN A 1 205 ? -8.737 0.389 22.377 1.00 80.06 205 ASN A C 1
ATOM 1616 O O . ASN A 1 205 ? -9.332 -0.677 22.532 1.00 80.06 205 ASN A O 1
ATOM 1620 N N . PHE A 1 206 ? -8.248 0.769 21.198 1.00 87.44 206 PHE A N 1
ATOM 1621 C CA . PHE A 1 206 ? -8.116 -0.105 20.043 1.00 87.44 206 PHE A CA 1
ATOM 1622 C C . PHE A 1 206 ? -6.637 -0.418 19.815 1.00 87.44 206 PHE A C 1
ATOM 1624 O O . PHE A 1 206 ? -5.837 0.479 19.536 1.00 87.44 206 PHE A O 1
ATOM 1631 N N . ASP A 1 207 ? -6.296 -1.697 19.936 1.00 90.94 207 ASP A N 1
ATOM 1632 C CA . ASP A 1 207 ? -4.987 -2.251 19.617 1.00 90.94 207 ASP A CA 1
ATOM 1633 C C . ASP A 1 207 ? -5.136 -3.271 18.484 1.00 90.94 207 ASP A C 1
ATOM 1635 O O . ASP A 1 207 ? -5.909 -4.228 18.588 1.00 90.94 207 ASP A O 1
ATOM 1639 N N . TYR A 1 208 ? -4.348 -3.097 17.429 1.00 92.00 208 TYR A N 1
ATOM 1640 C CA . TYR A 1 208 ? -4.241 -4.039 16.317 1.00 92.00 208 TYR A CA 1
ATOM 1641 C C . TYR A 1 208 ? -2.784 -4.447 16.149 1.00 92.00 208 TYR A C 1
ATOM 1643 O O . TYR A 1 208 ? -1.883 -3.612 16.250 1.00 92.00 208 TYR A O 1
ATOM 1651 N N . SER A 1 209 ? -2.523 -5.724 15.907 1.00 92.38 209 SER A N 1
ATOM 1652 C CA . SER A 1 209 ? -1.198 -6.213 15.546 1.00 92.38 209 SER A CA 1
ATOM 1653 C C . SER A 1 209 ? -1.294 -7.245 14.436 1.00 92.38 209 SER A C 1
ATOM 1655 O O . SER A 1 209 ? -2.163 -8.113 14.443 1.00 92.38 209 SER A O 1
ATOM 1657 N N . LEU A 1 210 ? -0.359 -7.137 13.504 1.00 90.50 210 LEU A N 1
ATOM 1658 C CA . LEU A 1 210 ? -0.187 -8.018 12.367 1.00 90.50 210 LEU A CA 1
ATOM 1659 C C . LEU A 1 210 ? 1.236 -8.569 12.410 1.00 90.50 210 LEU A C 1
ATOM 1661 O O . LEU A 1 210 ? 2.194 -7.797 12.457 1.00 90.50 210 LEU A O 1
ATOM 1665 N N . GLN A 1 211 ? 1.383 -9.888 12.383 1.00 88.56 211 GLN A N 1
ATOM 1666 C CA . GLN A 1 211 ? 2.671 -10.556 12.248 1.00 88.56 211 GLN A CA 1
ATOM 1667 C C . GLN A 1 211 ? 2.763 -11.242 10.895 1.00 88.56 211 GLN A C 1
ATOM 1669 O O . GLN A 1 211 ? 1.923 -12.066 10.545 1.00 88.56 211 GLN A O 1
ATOM 1674 N N . ILE A 1 212 ? 3.834 -10.950 10.170 1.00 84.62 212 ILE A N 1
ATOM 1675 C CA . ILE A 1 212 ? 4.097 -11.506 8.849 1.00 84.62 212 ILE A CA 1
ATOM 1676 C C . ILE A 1 212 ? 5.331 -12.397 8.948 1.00 84.62 212 ILE A C 1
ATOM 1678 O O . ILE A 1 212 ? 6.419 -11.924 9.253 1.00 84.62 212 ILE A O 1
ATOM 1682 N N . ALA A 1 213 ? 5.214 -13.695 8.697 1.00 79.25 213 ALA A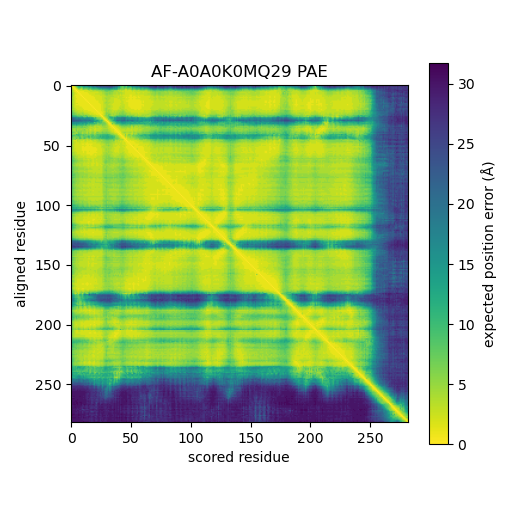 N 1
ATOM 1683 C CA . ALA A 1 213 ? 6.390 -14.559 8.612 1.00 79.25 213 ALA A CA 1
ATOM 1684 C C . ALA A 1 213 ? 6.954 -14.506 7.188 1.00 79.25 213 ALA A C 1
ATOM 1686 O O . ALA A 1 213 ? 6.272 -14.959 6.278 1.00 79.25 213 ALA A O 1
ATOM 1687 N N . PHE A 1 214 ? 8.170 -13.992 6.980 1.00 76.31 214 PHE A N 1
ATOM 1688 C CA . PHE A 1 214 ? 8.816 -13.921 5.659 1.00 76.31 214 PHE A CA 1
ATOM 1689 C C . PHE A 1 214 ? 10.026 -14.866 5.534 1.00 76.31 214 PHE A C 1
ATOM 1691 O O . PHE A 1 214 ? 10.639 -15.223 6.530 1.00 76.31 214 PHE A O 1
ATOM 1698 N N . ARG A 1 215 ? 10.388 -15.282 4.315 1.00 72.38 215 ARG A N 1
ATOM 1699 C CA . ARG A 1 215 ? 11.500 -16.208 4.016 1.00 72.38 215 ARG A CA 1
ATOM 1700 C C . ARG A 1 215 ? 12.834 -15.479 3.880 1.00 72.38 215 ARG A C 1
ATOM 1702 O O . ARG A 1 215 ? 13.866 -15.971 4.315 1.00 72.38 215 ARG A O 1
ATOM 1709 N N . ASN A 1 216 ? 12.818 -14.306 3.256 1.00 75.94 216 ASN A N 1
ATOM 1710 C CA . ASN A 1 216 ? 13.985 -13.485 2.963 1.00 75.94 216 ASN A CA 1
ATOM 1711 C C . ASN A 1 216 ? 14.047 -12.298 3.930 1.00 75.94 216 ASN A C 1
ATOM 1713 O O . ASN A 1 216 ? 13.338 -11.302 3.762 1.00 75.94 216 ASN A O 1
ATOM 1717 N N . GLU A 1 217 ? 14.929 -12.409 4.925 1.00 76.94 217 GLU A N 1
ATOM 1718 C CA . GLU A 1 217 ? 15.161 -11.376 5.939 1.00 76.94 217 GLU A CA 1
ATOM 1719 C C . GLU A 1 217 ? 15.660 -10.052 5.365 1.00 76.94 217 GLU A C 1
ATOM 1721 O O . GLU A 1 217 ? 15.302 -8.988 5.871 1.00 76.94 217 GLU A O 1
ATOM 1726 N N . LYS A 1 218 ? 16.499 -10.099 4.324 1.00 79.19 218 LYS A N 1
ATOM 1727 C CA . LYS A 1 218 ? 17.034 -8.890 3.691 1.00 79.19 218 LYS A CA 1
ATOM 1728 C C . LYS A 1 218 ? 15.900 -8.102 3.050 1.00 79.19 218 LYS A C 1
ATOM 1730 O O . LYS A 1 218 ? 15.766 -6.915 3.314 1.00 79.19 218 LYS A O 1
ATOM 1735 N N . TYR A 1 219 ? 15.051 -8.782 2.286 1.00 76.88 219 TYR A N 1
ATOM 1736 C CA . TYR A 1 219 ? 13.886 -8.160 1.670 1.00 76.88 219 TYR A CA 1
ATOM 1737 C C . TYR A 1 219 ? 12.935 -7.576 2.719 1.00 76.88 219 TYR A C 1
ATOM 1739 O O . TYR A 1 219 ? 12.512 -6.429 2.598 1.00 76.88 219 TYR A O 1
ATOM 1747 N N . GLY A 1 220 ? 12.655 -8.329 3.791 1.00 78.75 220 GLY A N 1
ATOM 1748 C CA . GLY A 1 220 ? 11.819 -7.820 4.875 1.00 78.75 220 GLY A CA 1
ATOM 1749 C C . GLY A 1 220 ? 12.413 -6.575 5.535 1.00 78.75 220 GLY A C 1
ATOM 1750 O O . GLY A 1 220 ? 11.702 -5.605 5.784 1.00 78.75 220 GLY A O 1
ATOM 1751 N N . ARG A 1 221 ? 13.736 -6.550 5.732 1.00 82.44 221 ARG A N 1
ATOM 1752 C CA . ARG A 1 221 ? 14.454 -5.384 6.255 1.00 82.44 221 ARG A CA 1
ATOM 1753 C C . ARG A 1 221 ? 14.402 -4.186 5.314 1.00 82.44 221 ARG A C 1
ATOM 1755 O O . ARG A 1 221 ? 14.223 -3.068 5.794 1.00 82.44 221 ARG A O 1
ATOM 1762 N N . ASP A 1 222 ? 14.566 -4.399 4.014 1.00 83.56 222 ASP A N 1
ATOM 1763 C CA . ASP A 1 222 ? 14.551 -3.332 3.012 1.00 83.56 222 ASP A CA 1
ATOM 1764 C C . ASP A 1 222 ? 13.148 -2.713 2.903 1.00 83.56 222 ASP A C 1
ATOM 1766 O O . ASP A 1 222 ? 13.017 -1.487 2.941 1.00 83.56 222 ASP A O 1
ATOM 1770 N N . LEU A 1 223 ? 12.088 -3.534 2.887 1.00 83.94 223 LEU A N 1
ATOM 1771 C CA . LEU A 1 223 ? 10.704 -3.053 2.954 1.00 83.94 223 LEU A CA 1
ATOM 1772 C C . LEU A 1 223 ? 10.406 -2.315 4.258 1.00 83.94 223 LEU A C 1
ATOM 1774 O O . LEU A 1 223 ? 9.853 -1.223 4.213 1.00 83.94 223 LEU A O 1
ATOM 1778 N N . ASN A 1 224 ? 10.812 -2.850 5.411 1.00 87.00 224 ASN A N 1
ATOM 1779 C CA . ASN A 1 224 ? 10.612 -2.182 6.699 1.00 87.00 224 ASN A CA 1
ATOM 1780 C C . ASN A 1 224 ? 11.325 -0.836 6.754 1.00 87.00 224 ASN A C 1
ATOM 1782 O O . ASN A 1 224 ? 10.778 0.150 7.237 1.00 87.00 224 ASN A O 1
ATOM 1786 N N . SER A 1 225 ? 12.554 -0.795 6.246 1.00 86.69 225 SER A N 1
ATOM 1787 C CA . SER A 1 225 ? 13.350 0.429 6.179 1.00 86.69 225 SER A CA 1
ATOM 1788 C C . SER A 1 225 ? 12.696 1.451 5.250 1.00 86.69 225 SER A C 1
ATOM 1790 O O . SER A 1 225 ? 12.672 2.631 5.577 1.00 86.69 225 SER A O 1
ATOM 1792 N N . THR A 1 226 ? 12.106 0.994 4.143 1.00 86.38 226 THR A N 1
ATOM 1793 C CA . THR A 1 226 ? 11.322 1.817 3.209 1.00 86.38 226 THR A CA 1
ATOM 1794 C C . THR A 1 226 ? 10.027 2.316 3.854 1.00 86.38 226 THR A C 1
ATOM 1796 O O . THR A 1 226 ? 9.714 3.498 3.760 1.00 86.38 226 THR A O 1
ATOM 1799 N N . ALA A 1 227 ? 9.306 1.460 4.581 1.00 85.75 227 ALA A N 1
ATOM 1800 C CA . ALA A 1 227 ? 8.121 1.842 5.341 1.00 85.75 227 ALA A CA 1
ATOM 1801 C C . ALA A 1 227 ? 8.463 2.883 6.413 1.00 85.75 227 ALA A C 1
ATOM 1803 O O . ALA A 1 227 ? 7.722 3.838 6.580 1.00 85.75 227 ALA A O 1
ATOM 1804 N N . LEU A 1 228 ? 9.617 2.780 7.079 1.00 88.62 228 LEU A N 1
ATOM 1805 C CA . LEU A 1 228 ? 10.086 3.777 8.050 1.00 88.62 228 LEU A CA 1
ATOM 1806 C C . LEU A 1 228 ? 10.467 5.137 7.429 1.00 88.62 228 LEU A C 1
ATOM 1808 O O . LEU A 1 228 ? 10.690 6.087 8.180 1.00 88.62 228 LEU A O 1
ATOM 1812 N N . LEU A 1 229 ? 10.524 5.260 6.095 1.00 88.19 229 LEU A N 1
ATOM 1813 C CA . LEU A 1 229 ? 10.596 6.560 5.411 1.00 88.19 229 LEU A CA 1
ATOM 1814 C C . LEU A 1 229 ? 9.226 7.253 5.329 1.00 88.19 229 LEU A C 1
ATOM 1816 O O . LEU A 1 229 ? 9.182 8.476 5.207 1.00 88.19 229 LEU A O 1
ATOM 1820 N N . SER A 1 230 ? 8.127 6.491 5.409 1.00 87.88 230 SER A N 1
ATOM 1821 C CA . SER A 1 230 ? 6.756 7.014 5.401 1.00 87.88 230 SER A CA 1
ATOM 1822 C C . SER A 1 230 ? 6.465 7.827 6.655 1.00 87.88 230 SER A C 1
ATOM 1824 O O . SER A 1 230 ? 6.816 7.437 7.771 1.00 87.88 230 SER A O 1
ATOM 1826 N N . SER A 1 231 ? 5.703 8.912 6.501 1.00 83.69 231 SER A N 1
ATOM 1827 C CA . SER A 1 231 ? 5.193 9.672 7.648 1.00 83.69 231 SER A CA 1
ATOM 1828 C C . SER A 1 231 ? 4.184 8.889 8.495 1.00 83.69 231 SER A C 1
ATOM 1830 O O . SER A 1 231 ? 3.935 9.251 9.649 1.00 83.69 231 SER A O 1
ATOM 1832 N N . GLY A 1 232 ? 3.606 7.821 7.935 1.00 86.94 232 GLY A N 1
ATOM 1833 C CA . GLY A 1 232 ? 2.611 6.969 8.580 1.00 86.94 232 GLY A CA 1
ATOM 1834 C C . GLY A 1 232 ? 3.190 5.869 9.467 1.00 86.94 232 GLY A C 1
ATOM 1835 O O . GLY A 1 232 ? 2.426 5.232 10.196 1.00 86.94 232 GLY A O 1
ATOM 1836 N N . PHE A 1 233 ? 4.506 5.638 9.430 1.00 90.06 233 PHE A N 1
ATOM 1837 C CA . PHE A 1 233 ? 5.175 4.623 10.242 1.00 90.06 233 PHE A CA 1
ATOM 1838 C C . PHE A 1 233 ? 6.169 5.240 11.228 1.00 90.06 233 PHE A C 1
ATOM 1840 O O . PHE A 1 233 ? 6.727 6.316 11.018 1.00 90.06 233 PHE A O 1
ATOM 1847 N N . ALA A 1 234 ? 6.393 4.553 12.344 1.00 89.88 234 ALA A N 1
ATOM 1848 C CA . ALA A 1 234 ? 7.421 4.910 13.307 1.00 89.88 234 ALA A CA 1
ATOM 1849 C C . ALA A 1 234 ? 8.000 3.674 13.991 1.00 89.88 234 ALA A C 1
ATOM 1851 O O . ALA A 1 234 ? 7.323 2.661 14.172 1.00 89.88 234 ALA A O 1
ATOM 1852 N N . MET A 1 235 ? 9.247 3.795 14.442 1.00 88.88 235 MET A N 1
ATOM 1853 C CA . MET A 1 235 ? 9.786 2.849 15.410 1.00 88.88 235 MET A CA 1
ATOM 1854 C C . MET A 1 235 ? 9.160 3.086 16.784 1.00 88.88 235 MET A C 1
ATOM 1856 O O . MET A 1 235 ? 9.037 4.234 17.217 1.00 88.88 235 MET A O 1
ATOM 1860 N N . GLY A 1 236 ? 8.764 2.017 17.473 1.00 82.94 236 GLY A N 1
ATOM 1861 C CA . GLY A 1 236 ? 8.111 2.130 18.774 1.00 82.94 236 GLY A CA 1
ATOM 1862 C C . GLY A 1 236 ? 7.985 0.810 19.521 1.00 82.94 236 GLY A C 1
ATOM 1863 O O . GLY A 1 236 ? 8.317 -0.253 19.005 1.00 82.94 236 GLY A O 1
ATOM 1864 N N . GLU A 1 237 ? 7.512 0.903 20.759 1.00 75.75 237 GLU A N 1
ATOM 1865 C CA . GLU A 1 237 ? 7.355 -0.250 21.644 1.00 75.75 237 GLU A CA 1
ATOM 1866 C C . GLU A 1 237 ? 6.196 -1.169 21.212 1.00 75.75 237 GLU A C 1
ATOM 1868 O O . GLU A 1 237 ? 5.193 -0.690 20.674 1.00 75.75 237 GLU A O 1
ATOM 1873 N N . PRO A 1 238 ? 6.285 -2.480 21.499 1.00 69.38 238 PRO A N 1
ATOM 1874 C CA . PRO A 1 238 ? 5.204 -3.429 21.258 1.00 69.38 238 PRO A CA 1
ATOM 1875 C C . PRO A 1 238 ? 3.908 -3.050 21.990 1.00 69.38 238 PRO A C 1
ATOM 1877 O O . PRO A 1 238 ? 3.913 -2.749 23.189 1.00 69.38 238 PRO A O 1
ATOM 1880 N N . THR A 1 239 ? 2.774 -3.148 21.296 1.00 76.62 239 THR A N 1
ATOM 1881 C CA . THR A 1 239 ? 1.445 -2.930 21.896 1.00 76.62 239 THR A CA 1
ATOM 1882 C C . THR A 1 239 ? 1.005 -4.128 22.750 1.00 76.62 239 THR A C 1
ATOM 1884 O O . THR A 1 239 ? 1.654 -5.179 22.774 1.00 76.62 239 THR A O 1
ATOM 1887 N N . LYS A 1 240 ? -0.127 -4.012 23.464 1.00 73.12 240 LYS A N 1
ATOM 1888 C CA . LYS A 1 240 ? -0.712 -5.155 24.194 1.00 73.12 240 LYS A CA 1
ATOM 1889 C C . LYS A 1 240 ? -1.064 -6.309 23.255 1.00 73.12 240 LYS A C 1
ATOM 1891 O O . LYS A 1 240 ? -0.786 -7.453 23.600 1.00 73.12 240 LYS A O 1
ATOM 1896 N N . ALA A 1 241 ? -1.614 -6.008 22.076 1.00 73.19 241 ALA A N 1
ATOM 1897 C CA . ALA A 1 241 ? -1.924 -7.007 21.054 1.00 73.19 241 ALA A CA 1
ATOM 1898 C C . ALA A 1 241 ? -0.661 -7.739 20.567 1.00 73.19 241 ALA A C 1
ATOM 1900 O O . ALA A 1 241 ? -0.698 -8.944 20.321 1.00 73.19 241 ALA A O 1
ATOM 1901 N N . THR A 1 242 ? 0.481 -7.046 20.529 1.00 65.62 242 THR A N 1
ATOM 1902 C CA . THR A 1 242 ? 1.768 -7.645 20.162 1.00 65.62 242 THR A CA 1
ATOM 1903 C C . THR A 1 242 ? 2.263 -8.678 21.178 1.00 65.62 242 THR A C 1
ATOM 1905 O O . THR A 1 242 ? 2.846 -9.683 20.788 1.00 65.62 242 THR A O 1
ATOM 1908 N N . LYS A 1 243 ? 2.002 -8.484 22.479 1.00 68.50 243 LYS A N 1
ATOM 1909 C CA . LYS A 1 243 ? 2.429 -9.419 23.544 1.00 68.50 243 LYS A CA 1
ATOM 1910 C C . LYS A 1 243 ? 1.740 -10.787 23.484 1.00 68.50 243 LYS A C 1
ATOM 1912 O O . LYS A 1 243 ? 2.139 -11.686 24.215 1.00 68.50 243 LYS A O 1
ATOM 1917 N N . LEU A 1 244 ? 0.700 -10.922 22.662 1.00 65.12 244 LEU A N 1
ATOM 1918 C CA . LEU A 1 244 ? -0.046 -12.162 22.452 1.00 65.12 244 LEU A CA 1
ATOM 1919 C C . LEU A 1 244 ? 0.482 -12.984 21.264 1.00 65.12 244 LEU A C 1
ATOM 1921 O O . LEU A 1 244 ? -0.030 -14.072 21.019 1.00 65.12 244 LEU A O 1
ATOM 1925 N N . LEU A 1 245 ? 1.463 -12.469 20.516 1.00 68.19 245 LEU A N 1
ATOM 1926 C CA . LEU A 1 245 ? 2.059 -13.147 19.368 1.00 68.19 245 LEU A CA 1
ATOM 1927 C C . LEU A 1 245 ? 3.333 -13.889 19.787 1.00 68.19 245 LEU A C 1
ATOM 1929 O O . LEU A 1 245 ? 4.246 -13.293 20.361 1.00 68.19 245 LEU A O 1
ATOM 1933 N N . ASP A 1 246 ? 3.414 -15.173 19.446 1.00 66.19 246 ASP A N 1
ATOM 1934 C CA . ASP A 1 246 ? 4.646 -15.947 19.584 1.00 66.19 246 ASP A CA 1
ATOM 1935 C C . ASP A 1 246 ? 5.635 -15.600 18.459 1.00 66.19 246 ASP A C 1
ATOM 1937 O O . ASP A 1 246 ? 5.258 -15.286 17.325 1.00 66.19 246 ASP A O 1
ATOM 1941 N N . ALA A 1 247 ? 6.934 -15.672 18.754 1.00 56.72 247 ALA A N 1
ATOM 1942 C CA . ALA A 1 247 ? 7.963 -15.519 17.732 1.00 56.72 247 ALA A CA 1
ATOM 1943 C C . ALA A 1 247 ? 7.902 -16.705 16.756 1.00 56.72 247 ALA A C 1
ATOM 1945 O O . ALA A 1 247 ? 8.088 -17.853 17.158 1.00 56.72 247 ALA A O 1
ATOM 1946 N N . VAL A 1 248 ? 7.661 -16.433 15.471 1.00 59.50 248 VAL A N 1
ATOM 1947 C CA . VAL A 1 248 ? 7.715 -17.456 14.419 1.00 59.50 248 VAL A CA 1
ATOM 1948 C C . VAL A 1 248 ? 9.177 -17.646 13.996 1.00 59.50 248 VAL A C 1
ATOM 1950 O O . VAL A 1 248 ? 9.797 -16.675 13.555 1.00 59.50 248 VAL A O 1
ATOM 1953 N N . PRO A 1 249 ? 9.756 -18.856 14.119 1.00 53.41 249 PRO A N 1
ATOM 1954 C CA . PRO A 1 249 ? 11.093 -19.133 13.610 1.00 53.41 249 PRO A CA 1
ATOM 1955 C C . PRO A 1 249 ? 11.112 -19.003 12.085 1.00 53.41 249 PRO A C 1
ATOM 1957 O O . PRO A 1 249 ? 10.291 -19.608 11.396 1.00 53.41 249 PRO A O 1
ATOM 1960 N N . LEU A 1 250 ? 12.060 -18.235 11.555 1.00 54.94 250 LEU A N 1
ATOM 1961 C CA . LEU A 1 250 ? 12.249 -18.079 10.116 1.00 54.94 250 LEU A CA 1
ATOM 1962 C C . LEU A 1 250 ? 12.820 -19.390 9.550 1.00 54.94 250 LEU A C 1
ATOM 1964 O O . LEU A 1 250 ? 13.873 -19.854 9.987 1.00 54.94 250 LEU A O 1
ATOM 1968 N N . GLN A 1 251 ? 12.112 -20.027 8.612 1.00 49.72 251 GLN A N 1
ATOM 1969 C CA . GLN A 1 251 ? 12.633 -21.193 7.892 1.00 49.72 251 GLN A CA 1
ATOM 1970 C C . GLN A 1 251 ? 13.492 -20.734 6.709 1.00 49.72 251 GLN A C 1
ATOM 1972 O O . GLN A 1 251 ? 12.971 -20.225 5.717 1.00 49.72 251 GLN A O 1
ATOM 1977 N N . GLU A 1 252 ? 14.801 -20.967 6.782 1.00 41.22 252 GLU A N 1
ATOM 1978 C CA . GLU A 1 252 ? 15.703 -20.867 5.630 1.00 41.22 252 GLU A CA 1
ATOM 1979 C C . GLU A 1 252 ? 15.529 -22.090 4.724 1.00 41.22 252 GLU A C 1
ATOM 1981 O O . GLU A 1 252 ? 16.086 -23.136 5.040 1.00 41.22 252 GLU A O 1
ATOM 1986 N N . LEU A 1 253 ? 14.817 -22.000 3.592 1.00 44.28 253 LEU A N 1
ATOM 1987 C CA . LEU A 1 253 ? 14.906 -23.039 2.554 1.00 44.28 253 LEU A CA 1
ATOM 1988 C C . LEU A 1 253 ? 14.695 -22.526 1.118 1.00 44.28 253 LEU A C 1
ATOM 1990 O O . LEU A 1 253 ? 13.924 -21.611 0.840 1.00 44.28 253 LEU A O 1
ATOM 1994 N N . THR A 1 254 ? 15.429 -23.194 0.225 1.00 34.62 254 THR A N 1
ATOM 1995 C CA . THR A 1 254 ? 15.672 -22.985 -1.210 1.00 34.62 254 THR A CA 1
ATOM 1996 C C . THR A 1 254 ? 14.417 -22.801 -2.079 1.00 34.62 254 THR A C 1
ATOM 1998 O O . THR A 1 254 ? 13.368 -23.383 -1.787 1.00 34.62 254 THR A O 1
ATOM 2001 N N . PRO A 1 255 ? 14.511 -22.044 -3.194 1.00 31.23 255 PRO A N 1
ATOM 2002 C CA . PRO A 1 255 ? 13.346 -21.686 -3.991 1.00 31.23 255 PRO A CA 1
ATOM 2003 C C . PRO A 1 255 ? 12.698 -22.922 -4.623 1.00 31.23 255 PRO A C 1
ATOM 2005 O O . PRO A 1 255 ? 13.328 -23.653 -5.388 1.00 31.23 255 PRO A O 1
ATOM 2008 N N . LYS A 1 256 ? 11.409 -23.129 -4.341 1.00 34.50 256 LYS A N 1
ATOM 2009 C CA . LYS A 1 256 ? 10.523 -23.960 -5.160 1.00 34.50 256 LYS A CA 1
ATOM 2010 C C . LYS A 1 256 ? 9.632 -23.041 -5.981 1.00 34.50 256 LYS A C 1
ATOM 2012 O O . LYS A 1 256 ? 8.759 -22.372 -5.433 1.00 34.50 256 LYS A O 1
ATOM 2017 N N . VAL A 1 257 ? 9.860 -23.049 -7.290 1.00 34.03 257 VAL A N 1
ATOM 2018 C CA . VAL A 1 257 ? 8.999 -22.421 -8.294 1.00 34.03 257 VAL A CA 1
ATOM 2019 C C . VAL A 1 257 ? 7.600 -23.024 -8.166 1.00 34.03 257 VAL A C 1
ATOM 2021 O O . VAL A 1 257 ? 7.421 -24.225 -8.362 1.00 34.03 257 VAL A O 1
ATOM 2024 N N . SER A 1 258 ? 6.619 -22.201 -7.802 1.00 28.05 258 SER A N 1
ATOM 2025 C CA . SER A 1 258 ? 5.200 -22.547 -7.895 1.00 28.05 258 SER A CA 1
ATOM 2026 C C . SER A 1 258 ? 4.579 -21.678 -8.976 1.00 28.05 258 SER A C 1
ATOM 2028 O O . SER A 1 258 ? 4.562 -20.458 -8.861 1.00 28.05 258 SER A O 1
ATOM 2030 N N . GLN A 1 259 ? 4.110 -22.324 -10.041 1.00 36.34 259 GLN A N 1
ATOM 2031 C CA . GLN A 1 259 ? 3.333 -21.696 -11.105 1.00 36.34 259 GLN A CA 1
ATOM 2032 C C . GLN A 1 259 ? 1.975 -21.265 -10.539 1.00 36.34 259 GLN A C 1
ATOM 2034 O O . GLN A 1 259 ? 1.231 -22.108 -10.030 1.00 36.34 259 GLN A O 1
ATOM 2039 N N . SER A 1 260 ? 1.636 -19.979 -10.633 1.00 28.86 260 SER A N 1
ATOM 2040 C CA . SER A 1 260 ? 0.282 -19.487 -10.366 1.00 28.86 260 SER A CA 1
ATOM 2041 C C . SER A 1 260 ? -0.408 -19.069 -11.667 1.00 28.86 260 SER A C 1
ATOM 2043 O O . SER A 1 260 ? 0.217 -18.719 -12.664 1.00 28.86 260 SER A O 1
ATOM 2045 N N . LYS A 1 261 ? -1.727 -19.263 -11.664 1.00 25.56 261 LYS A N 1
ATOM 2046 C CA . LYS A 1 261 ? -2.628 -19.297 -12.817 1.00 25.56 261 LYS A CA 1
ATOM 2047 C C . LYS A 1 261 ? -2.960 -17.890 -13.317 1.00 25.56 261 LYS A C 1
ATOM 2049 O O . LYS A 1 261 ? -3.262 -17.013 -12.514 1.00 25.56 261 LYS A O 1
ATOM 2054 N N . SER A 1 262 ? -3.000 -17.729 -14.636 1.00 24.42 262 SER A N 1
ATOM 2055 C CA . SER A 1 262 ? -3.533 -16.554 -15.324 1.00 24.42 262 SER A CA 1
ATOM 2056 C C . SER A 1 262 ? -5.049 -16.428 -15.124 1.00 24.42 262 SER A C 1
ATOM 2058 O O . SER A 1 262 ? -5.783 -17.416 -15.198 1.00 24.42 262 SER A O 1
ATOM 2060 N N . VAL A 1 263 ? -5.521 -15.202 -14.894 1.00 26.53 263 VAL A N 1
ATOM 2061 C CA . VAL A 1 263 ? -6.941 -14.837 -14.960 1.00 26.53 263 VAL A CA 1
ATOM 2062 C C . VAL A 1 263 ? -7.139 -14.025 -16.237 1.00 26.53 263 VAL A C 1
ATOM 2064 O O . VAL A 1 263 ? -6.662 -12.898 -16.334 1.00 26.53 263 VAL A O 1
ATOM 2067 N N . ASP A 1 264 ? -7.826 -14.611 -17.217 1.00 26.12 264 ASP A N 1
ATOM 2068 C CA . ASP A 1 264 ? -8.299 -13.907 -18.411 1.00 26.12 264 ASP A CA 1
ATOM 2069 C C . ASP A 1 264 ? -9.549 -13.085 -18.073 1.00 26.12 264 ASP A C 1
ATOM 2071 O O . ASP A 1 264 ? -10.524 -13.616 -17.535 1.00 26.12 264 ASP A O 1
ATOM 2075 N N . VAL A 1 265 ? -9.559 -11.803 -18.448 1.00 27.09 265 VAL A N 1
ATOM 2076 C CA . VAL A 1 265 ? -10.768 -10.967 -18.443 1.00 27.09 265 VAL A CA 1
ATOM 2077 C C . VAL A 1 265 ? -10.984 -10.394 -19.844 1.00 27.09 265 VAL A C 1
ATOM 2079 O O . VAL A 1 265 ? -10.241 -9.532 -20.304 1.00 27.09 265 VAL A O 1
ATOM 2082 N N . THR A 1 266 ? -12.040 -10.860 -20.514 1.00 28.72 266 THR A N 1
ATOM 2083 C CA . THR A 1 266 ? -12.639 -10.248 -21.715 1.00 28.72 266 THR A CA 1
ATOM 2084 C C . THR A 1 266 ? -14.063 -9.766 -21.370 1.00 28.72 266 THR A C 1
ATOM 2086 O O . THR A 1 266 ? -14.772 -10.429 -20.617 1.00 28.72 266 THR A O 1
ATOM 2089 N N . GLY A 1 267 ? -14.442 -8.556 -21.817 1.00 30.33 267 GLY A N 1
ATOM 2090 C CA . GLY A 1 267 ? -15.508 -7.727 -21.208 1.00 30.33 267 GLY A CA 1
ATOM 2091 C C . GLY A 1 267 ? -16.939 -7.797 -21.780 1.00 30.33 267 GLY A C 1
ATOM 2092 O O . GLY A 1 267 ? -17.255 -8.672 -22.579 1.00 30.33 267 GLY A O 1
ATOM 2093 N N . SER A 1 268 ? -17.819 -6.859 -21.360 1.00 28.92 268 SER A N 1
ATOM 2094 C CA . SER A 1 268 ? -19.004 -6.324 -22.097 1.00 28.92 268 SER A CA 1
ATOM 2095 C C . SER A 1 268 ? -19.707 -5.130 -21.368 1.00 28.92 268 SER A C 1
ATOM 2097 O O . SER A 1 268 ? -19.706 -5.058 -20.145 1.00 28.92 268 SER A O 1
ATOM 2099 N N . ASN A 1 269 ? -20.272 -4.184 -22.145 1.00 31.77 269 ASN A N 1
ATOM 2100 C CA . ASN A 1 269 ? -20.752 -2.810 -21.840 1.00 31.77 269 ASN A CA 1
ATOM 2101 C C . ASN A 1 269 ? -22.083 -2.737 -21.075 1.00 31.77 269 ASN A C 1
ATOM 2103 O O . ASN A 1 269 ? -22.929 -3.620 -21.186 1.00 31.77 269 ASN A O 1
ATOM 2107 N N . ILE A 1 270 ? -22.330 -1.576 -20.447 1.00 31.06 270 ILE A N 1
ATOM 2108 C CA . ILE A 1 270 ? -23.629 -1.151 -19.893 1.00 31.06 270 ILE A CA 1
ATOM 2109 C C . ILE A 1 270 ? -23.951 0.288 -20.352 1.00 31.06 270 ILE A C 1
ATOM 2111 O O . ILE A 1 270 ? -23.059 1.120 -20.486 1.00 31.06 270 ILE A O 1
ATOM 2115 N N . THR A 1 271 ? -25.233 0.577 -20.610 1.00 34.56 271 THR A N 1
ATOM 2116 C CA . THR A 1 271 ? -25.770 1.875 -21.076 1.00 34.56 271 THR A CA 1
ATOM 2117 C C . THR A 1 271 ? -26.567 2.570 -19.964 1.00 34.56 271 THR A C 1
ATOM 2119 O O . THR A 1 271 ? -27.361 1.906 -19.301 1.00 34.56 271 THR A O 1
ATOM 2122 N N . ILE A 1 272 ? -26.419 3.892 -19.788 1.00 34.31 272 ILE A N 1
ATOM 2123 C CA . ILE A 1 272 ? -27.203 4.715 -18.840 1.00 34.31 272 ILE A CA 1
ATOM 2124 C C . ILE A 1 272 ? -27.594 6.043 -19.525 1.00 34.31 272 ILE A C 1
ATOM 2126 O O . ILE A 1 272 ? -26.800 6.609 -20.271 1.00 34.31 272 ILE A O 1
ATOM 2130 N N . ASP A 1 273 ? -28.821 6.523 -19.288 1.00 31.77 273 ASP A N 1
ATOM 2131 C CA . ASP A 1 273 ? -29.386 7.791 -19.800 1.00 31.77 273 ASP A CA 1
ATOM 2132 C C . ASP A 1 273 ? -29.635 7.884 -21.320 1.00 31.77 273 ASP A C 1
ATOM 2134 O O . ASP A 1 273 ? -29.443 8.919 -21.959 1.00 31.77 273 ASP A O 1
ATOM 2138 N N . GLY A 1 274 ? -30.108 6.795 -21.934 1.00 36.84 274 GLY A N 1
ATOM 2139 C CA . GLY A 1 274 ? -30.582 6.817 -23.327 1.00 36.84 274 GLY A CA 1
ATOM 2140 C C . GLY A 1 274 ? -29.494 7.072 -24.380 1.00 36.84 274 GLY A C 1
ATOM 2141 O O . GLY A 1 274 ? -29.818 7.274 -25.549 1.00 36.84 274 GLY A O 1
ATOM 2142 N N . LYS A 1 275 ? -28.213 7.042 -23.991 1.00 31.11 275 LYS A N 1
ATOM 2143 C CA . LYS A 1 275 ? -27.051 7.136 -24.884 1.00 31.11 275 LYS A CA 1
ATOM 2144 C C . LYS A 1 275 ? -26.286 5.821 -24.911 1.00 31.11 275 LYS A C 1
ATOM 2146 O O . LYS A 1 275 ? -25.590 5.499 -23.956 1.00 31.11 275 LYS A O 1
ATOM 2151 N N . SER A 1 276 ? -26.394 5.091 -26.014 1.00 35.47 276 SER A N 1
ATOM 2152 C CA . SER A 1 276 ? -25.612 3.885 -26.292 1.00 35.47 276 SER A CA 1
ATOM 2153 C C . SER A 1 276 ? -24.137 4.226 -26.531 1.00 35.47 276 SER A C 1
ATOM 2155 O O . SER A 1 276 ? -23.833 5.168 -27.260 1.00 35.47 276 SER A O 1
ATOM 2157 N N 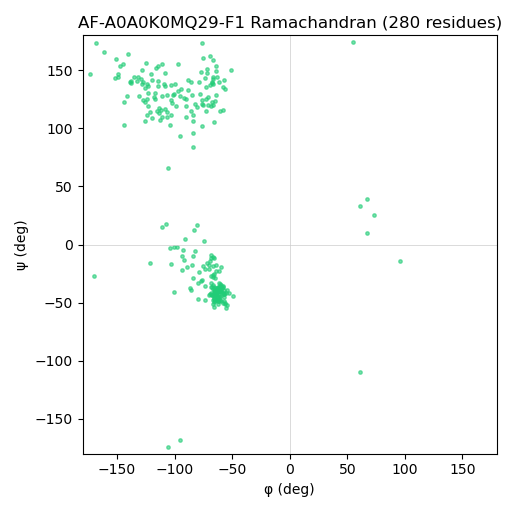. PHE A 1 277 ? -23.228 3.433 -25.962 1.00 33.72 277 PHE A N 1
ATOM 2158 C CA . PHE A 1 277 ? -21.822 3.401 -26.369 1.00 33.72 277 PHE A CA 1
ATOM 2159 C C . PHE A 1 277 ? -21.620 2.211 -27.311 1.00 33.72 277 PHE A C 1
ATOM 2161 O O . PHE A 1 277 ? -21.873 1.066 -26.929 1.00 33.72 277 PHE A O 1
ATOM 2168 N N . GLU A 1 278 ? -21.194 2.478 -28.546 1.00 30.78 278 GLU A N 1
ATOM 2169 C CA . GLU A 1 278 ? -20.809 1.430 -29.491 1.00 30.78 278 GLU A CA 1
ATOM 2170 C C . GLU A 1 278 ? -19.491 0.784 -29.058 1.00 30.78 278 GLU A C 1
ATOM 2172 O O . GLU A 1 278 ? -18.477 1.452 -28.852 1.00 30.78 278 GLU A O 1
ATOM 2177 N N . PHE A 1 279 ? -19.512 -0.543 -28.958 1.00 41.53 279 PHE A N 1
ATOM 2178 C CA . PHE A 1 279 ? -18.312 -1.352 -29.087 1.00 41.53 279 PHE A CA 1
ATOM 2179 C C . PHE A 1 279 ? -17.919 -1.415 -30.559 1.00 41.53 279 PHE A C 1
ATOM 2181 O O . PHE A 1 279 ? -18.679 -1.932 -31.377 1.00 41.53 279 PHE A O 1
ATOM 2188 N N . GLY A 1 280 ? -16.723 -0.936 -30.888 1.00 28.20 280 GLY A N 1
ATOM 2189 C CA . GLY A 1 280 ? -16.080 -1.282 -32.150 1.00 28.20 280 GLY A CA 1
ATOM 2190 C C . GLY A 1 280 ? -15.579 -2.727 -32.101 1.00 28.20 280 GLY A C 1
ATOM 2191 O O . GLY A 1 280 ? -14.868 -3.108 -31.176 1.00 28.20 280 GLY A O 1
ATOM 2192 N N . SER A 1 281 ? -16.003 -3.518 -33.080 1.00 32.38 281 SER A N 1
ATOM 2193 C CA . SER A 1 281 ? -15.647 -4.913 -33.352 1.00 32.38 281 SER A CA 1
ATOM 2194 C C . SER A 1 281 ? -14.180 -5.111 -33.769 1.00 32.38 281 SER A C 1
ATOM 2196 O O . SER A 1 281 ? -13.683 -4.278 -34.520 1.00 32.38 281 SER A O 1
ATOM 2198 N N . PHE A 1 282 ? -13.601 -6.241 -33.327 1.00 43.81 282 PHE A N 1
ATOM 2199 C CA . PHE A 1 282 ? -12.407 -6.986 -33.792 1.00 43.81 282 PHE A CA 1
ATOM 2200 C C . PHE A 1 282 ? -11.340 -6.262 -34.626 1.00 43.81 282 PHE A C 1
ATOM 2202 O O . PHE A 1 282 ? -11.616 -5.919 -35.797 1.00 43.81 282 PHE A O 1
#

Organism: Pectobacterium carotovorum (NCBI:txid554)

Secondary structure (DSSP, 8-state):
-PPPPPHHHHHHHHHHHHHHHHHHHHHHTTTBSSPPEEEEEESSHHHHHHHHHHHHHHHH-GGGEEEEEHHHHHHTHHHHTTTS-HHHHHHHHHHHHHHHHTT-S-EEEEEEEEE--TTSEEEEEEEEEESSS--S-EEEEEEEEEHHHHHHHHT-HHHHHHHHHHHHHHHHHH-----TT-PPP-PPEEESSTT--EEEEEETTEEEEEE--BS-HHHHHHHHHHHTTSTTEEE-PPPTTGGGPPPPPP---------------------BTTBPPPPPP-

Foldseek 3Di:
DFDDDALLQLLLLLCLLLLVVLLLVVQPQAWFPDDKDKFKFFPDPLSVVSNVLSVVLNVQQPLQKDKDWPVRCVVCVVLVCVWDPPVVNCVLVVLVVVVVVVVQDTKMWMWGFSADDPVQFTKIWIKIDGDSHDDPSMDIDIDTGRSCSVCVSVVRNVSNVVSSVVSSVSSCVSHPDNPVPDDHDQWAWEAQDLQAQKIWTDDRRIIMIIGTATQDSVVSSVSSVSSCVDPRYDHDDDDPRRVPDDDDDHDHDDDDDDDDDDDDDDDDDDDDDPDDDDDDDD

Nearest PDB structures (foldseek):
  8g0h-assembly1_D  TM=4.457E-01  e=2.857E+00  Homo sapiens
  7s81-assembly1_K  TM=4.537E-01  e=3.196E+00  Homo sapiens
  8g0h-assembly2_B  TM=4.429E-01  e=3.022E+00  Homo sapiens
  7s81-assembly2_H  TM=4.560E-01  e=3.783E+00  Homo sapiens

Sequence (282 aa):
MSAKLSIQEAIVAAIAVADLETLADFYSESNCVEEPKVTQHFDADENQNVGNYGIDLAEEDTSRALTLTADDWHKKKGILQKLFSEKTIESVDGWLSMEMLNEADELFVDIRRIHTSQDGNSDYVILARRNLVYDADCRIIYETVNQNIFNELMGLSAQYHAALQNLSRKLSKSFFESDKAKTPLALKKFIPSATSNIYSINMGNFDYSLQIAFRNEKYGRDLNSTALLSSGFAMGEPTKATKLLDAVPLQELTPKVSQSKSVDVTGSNITIDGKSFEFGSF

Mean predicted aligned error: 10.23 Å